Protein AF-A0A1M7TL99-F1 (afdb_monomer)

Foldseek 3Di:
DVVVVVVVVVPCDPVNVVVVVVVVVVVVVVVVLVVQEDECVVDALVRCLVPVQVQASHEDEAPDDPPPGRQAERDAREHEDEEHHNGEYYRHEYEQYEYYCYEDAQYEYAQYHYYNYEAYLYEDHAYEHHHVDADDPYEAYNYAYANYYYANYEADLYAAAHPDPEHEYEYEVYHYALNYAHEHENYEYEYYAEEEEQRQANAHHAAEYHYEYECYEYENANYEPPHYAEEEAACYEEAQYEYEYQEYEHEPYEYQAYEYEQHEYEYYHYAWDADDPRRAYEHDYPDQPGAYEYEYEDDPVRHRDYDYDDHRYDYDYDYDD

pLDDT: mean 75.69, std 13.8, range [36.97, 96.44]

Solvent-accessible surface area (backbone atoms only — not comparable to full-atom values): 15053 Å² total; per-residue (Å²): 109,72,70,59,53,50,57,54,54,74,67,53,45,74,67,53,54,51,50,52,51,52,52,50,51,49,49,51,48,53,51,49,53,54,76,30,41,50,56,66,90,78,57,52,42,68,58,39,40,76,44,58,71,76,43,48,58,21,32,43,47,29,62,81,42,96,85,81,61,50,55,38,70,32,58,64,26,45,45,64,74,43,75,45,38,45,28,31,37,33,36,29,34,34,33,50,20,36,35,35,46,27,32,35,36,48,24,34,34,36,43,24,42,43,39,70,19,39,36,36,45,25,32,37,42,32,31,40,40,26,45,62,57,75,57,37,53,35,51,36,37,66,23,30,55,23,41,30,39,36,39,44,38,30,41,44,56,23,34,38,44,24,58,69,70,28,51,44,40,34,38,26,52,32,42,62,38,66,67,33,43,56,28,37,20,56,28,37,41,36,41,31,46,31,66,33,44,62,60,31,46,55,48,53,31,36,59,52,23,37,41,39,38,32,56,24,37,34,27,48,37,20,41,26,30,57,42,25,46,37,36,38,37,32,53,25,41,37,26,48,24,36,50,27,23,49,29,33,40,40,27,51,23,42,38,38,12,40,35,41,25,48,18,41,34,38,40,34,57,50,42,45,40,89,73,62,101,54,28,29,41,32,45,45,66,81,57,98,84,48,57,27,36,39,37,42,38,41,68,73,91,40,64,76,42,78,49,75,54,90,56,74,54,53,82,46,80,49,76,69,131

Structure (mmCIF, N/CA/C/O backbone):
data_AF-A0A1M7TL99-F1
#
_entry.id   AF-A0A1M7TL99-F1
#
loop_
_atom_site.group_PDB
_atom_site.id
_atom_site.type_symbol
_atom_site.label_atom_id
_atom_site.label_alt_id
_atom_site.label_comp_id
_atom_site.label_asym_id
_atom_site.label_entity_id
_atom_site.label_seq_id
_atom_site.pdbx_PDB_ins_code
_atom_site.Cartn_x
_atom_site.Cartn_y
_atom_si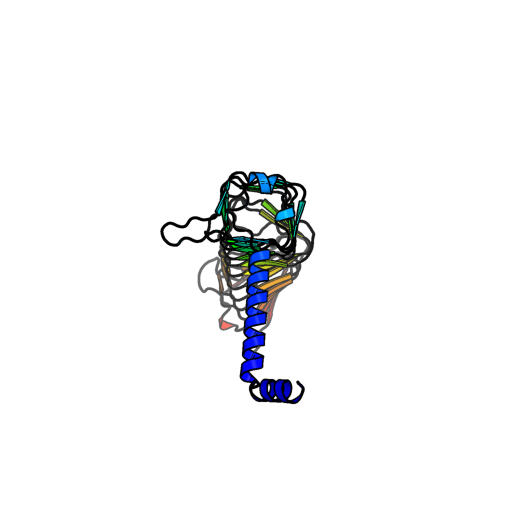te.Cartn_z
_atom_site.occupancy
_atom_site.B_iso_or_equiv
_atom_site.auth_seq_id
_atom_site.auth_comp_id
_atom_site.auth_asym_id
_atom_site.auth_atom_id
_atom_site.pdbx_PDB_model_num
ATOM 1 N N . MET A 1 1 ? -56.403 -30.296 20.484 1.00 55.41 1 MET A N 1
ATOM 2 C CA . MET A 1 1 ? -55.020 -29.760 20.396 1.00 55.41 1 MET A CA 1
ATOM 3 C C . MET A 1 1 ? -54.346 -30.095 19.059 1.00 55.41 1 MET A C 1
ATOM 5 O O . MET A 1 1 ? -53.939 -29.166 18.376 1.00 55.41 1 MET A O 1
ATOM 9 N N . LYS A 1 2 ? -54.303 -31.371 18.625 1.00 65.75 2 LYS A N 1
ATOM 10 C CA . LYS A 1 2 ? -53.768 -31.775 17.301 1.00 65.75 2 LYS A CA 1
ATOM 11 C C . LYS A 1 2 ? -54.458 -31.097 16.102 1.00 65.75 2 LYS A C 1
ATOM 13 O O . LYS A 1 2 ? -53.769 -30.588 15.229 1.00 65.75 2 LYS A O 1
ATOM 18 N N . GLU A 1 3 ? -55.790 -31.004 16.087 1.00 68.25 3 GLU A N 1
ATOM 19 C CA . GLU A 1 3 ? -56.524 -30.298 15.014 1.00 68.25 3 GLU A CA 1
ATOM 20 C C . GLU A 1 3 ? -56.285 -28.781 14.992 1.00 68.25 3 GLU A C 1
ATOM 22 O O . GLU A 1 3 ? -56.293 -28.164 13.928 1.00 68.25 3 GLU A O 1
ATOM 27 N N . LEU A 1 4 ? -56.050 -28.171 16.159 1.00 59.72 4 LEU A N 1
ATOM 28 C CA . LEU A 1 4 ? -55.765 -26.739 16.266 1.00 59.72 4 LEU A CA 1
ATOM 29 C C . LEU A 1 4 ? -54.377 -26.426 15.685 1.00 59.72 4 LEU A C 1
ATOM 31 O O . LEU A 1 4 ? -54.232 -25.495 14.900 1.00 59.72 4 LEU A O 1
ATOM 35 N N . LEU A 1 5 ? -53.382 -27.262 16.006 1.00 58.62 5 LEU A N 1
ATOM 36 C CA . LEU A 1 5 ? -52.032 -27.186 15.443 1.00 58.62 5 LEU A CA 1
ATOM 37 C C . LEU A 1 5 ? -52.029 -27.415 13.926 1.00 58.62 5 LEU A C 1
ATOM 39 O O . LEU A 1 5 ? -51.363 -26.673 13.211 1.00 58.62 5 LEU A O 1
ATOM 43 N N . ALA A 1 6 ? -52.821 -28.369 13.424 1.00 62.62 6 ALA A N 1
ATOM 44 C CA . ALA A 1 6 ? -52.948 -28.632 11.990 1.00 62.62 6 ALA A CA 1
ATOM 45 C C . ALA A 1 6 ? -53.551 -27.441 11.223 1.00 62.62 6 ALA A C 1
ATOM 47 O O . ALA A 1 6 ? -53.028 -27.062 10.178 1.00 62.62 6 ALA A O 1
ATOM 48 N N . LYS A 1 7 ? -54.592 -26.788 11.766 1.00 56.00 7 LYS A N 1
ATOM 49 C CA . LYS A 1 7 ? -55.193 -25.579 11.168 1.00 56.00 7 LYS A CA 1
ATOM 50 C C . LYS A 1 7 ? -54.260 -24.366 11.183 1.00 56.00 7 LYS A C 1
ATOM 52 O O . LYS A 1 7 ? -54.301 -23.561 10.256 1.00 56.00 7 LYS A O 1
ATOM 57 N N . ILE A 1 8 ? -53.424 -24.232 12.215 1.00 57.69 8 ILE A N 1
ATOM 58 C CA . ILE A 1 8 ? -52.398 -23.181 12.284 1.00 57.69 8 ILE A CA 1
ATOM 59 C C . ILE A 1 8 ? -51.313 -23.437 11.227 1.00 57.69 8 ILE A C 1
ATOM 61 O O . ILE A 1 8 ? -50.960 -22.520 10.488 1.00 57.69 8 ILE A O 1
ATOM 65 N N . TYR A 1 9 ? -50.859 -24.687 11.079 1.00 57.47 9 TYR A N 1
ATOM 66 C CA . TYR A 1 9 ? -49.860 -25.078 10.076 1.00 57.47 9 TYR A CA 1
ATOM 67 C C . TYR A 1 9 ? -50.352 -24.887 8.634 1.00 57.47 9 TYR A C 1
ATOM 69 O O . TYR A 1 9 ? -49.601 -24.420 7.786 1.00 57.47 9 TYR A O 1
ATOM 77 N N . GLN A 1 10 ? -51.628 -25.176 8.356 1.00 56.34 10 GLN A N 1
ATOM 78 C CA . GLN A 1 10 ? -52.219 -25.045 7.016 1.00 56.34 10 GLN A CA 1
ATOM 79 C C . GLN A 1 10 ? -52.368 -23.583 6.548 1.00 56.34 10 GLN A C 1
ATOM 81 O O . GLN A 1 10 ? -52.497 -23.328 5.353 1.00 56.34 10 GLN A O 1
ATOM 86 N N . LYS A 1 11 ? -52.351 -22.619 7.482 1.00 57.53 11 LYS A N 1
ATOM 87 C CA . LYS A 1 11 ? -52.423 -21.172 7.206 1.00 57.53 11 LYS A CA 1
ATOM 88 C C . LYS A 1 11 ? -51.055 -20.493 7.101 1.00 57.53 11 LYS A C 1
ATOM 90 O O . LYS A 1 11 ? -50.983 -19.359 6.622 1.00 57.53 11 LYS A O 1
ATOM 95 N N . LEU A 1 12 ? -49.974 -21.146 7.531 1.00 57.00 12 LEU A N 1
ATOM 96 C CA . LEU A 1 12 ? -48.623 -20.680 7.239 1.00 57.00 12 LEU A CA 1
ATOM 97 C C . LEU A 1 12 ? -48.244 -21.137 5.831 1.00 57.00 12 LEU A C 1
ATOM 99 O O . LEU A 1 12 ? -47.781 -22.251 5.612 1.00 57.00 12 LEU A O 1
ATOM 103 N N . THR A 1 13 ? -48.447 -20.254 4.859 1.00 74.81 13 THR A N 1
ATOM 104 C CA . THR A 1 13 ? -47.866 -20.438 3.530 1.00 74.81 13 THR A CA 1
ATOM 105 C C . THR A 1 13 ? -46.339 -20.390 3.634 1.00 74.81 13 THR A C 1
ATOM 107 O O . THR A 1 13 ? -45.788 -19.781 4.555 1.00 74.81 13 THR A O 1
ATOM 110 N N . LEU A 1 14 ? -45.636 -21.000 2.676 1.00 69.62 14 LEU A N 1
ATOM 111 C CA . LEU A 1 14 ? -44.171 -20.940 2.593 1.00 69.62 14 LEU A CA 1
ATOM 112 C C . LEU A 1 14 ? -43.656 -19.488 2.686 1.00 69.62 14 LEU A C 1
ATOM 114 O O . LEU A 1 14 ? -42.659 -19.227 3.353 1.00 69.62 14 LEU A O 1
ATOM 118 N N . ASN A 1 15 ? -44.407 -18.536 2.120 1.00 67.00 15 ASN A N 1
ATOM 119 C CA . ASN A 1 15 ? -44.138 -17.101 2.228 1.00 67.00 15 ASN A CA 1
ATOM 120 C C . ASN A 1 15 ? -44.164 -16.594 3.675 1.00 67.00 15 ASN A C 1
ATOM 122 O O . ASN A 1 15 ? -43.278 -15.838 4.060 1.00 67.00 15 ASN A O 1
ATOM 126 N N . ASN A 1 16 ? -45.128 -17.022 4.493 1.00 76.94 16 ASN A N 1
ATOM 127 C CA . ASN A 1 16 ? -45.203 -16.610 5.896 1.00 76.94 16 ASN A CA 1
ATOM 128 C C . ASN A 1 16 ? -43.990 -17.131 6.680 1.00 76.94 16 ASN A C 1
ATOM 130 O O . ASN A 1 16 ? -43.382 -16.375 7.432 1.00 76.94 16 ASN A O 1
ATOM 134 N N . ILE A 1 17 ? -43.590 -18.387 6.457 1.00 78.12 17 ILE A N 1
ATOM 135 C CA . ILE A 1 17 ? -42.395 -18.977 7.087 1.00 78.12 17 ILE A CA 1
ATOM 136 C C . ILE A 1 17 ? -41.131 -18.214 6.666 1.00 78.12 17 ILE A C 1
ATOM 138 O O . ILE A 1 17 ? -40.304 -17.873 7.510 1.00 78.12 17 ILE A O 1
ATOM 142 N N . MET A 1 18 ? -41.003 -17.895 5.377 1.00 70.88 18 MET A N 1
ATOM 143 C CA . MET A 1 18 ? -39.846 -17.176 4.846 1.00 70.88 18 MET A CA 1
ATOM 144 C C . MET A 1 18 ? -39.760 -15.737 5.383 1.00 70.88 18 MET A C 1
ATOM 146 O O . MET A 1 18 ? -38.673 -15.272 5.720 1.00 70.88 18 MET A O 1
ATOM 150 N N . ILE A 1 19 ? -40.900 -15.053 5.538 1.00 77.56 19 ILE A N 1
ATOM 151 C CA . ILE A 1 19 ? -40.976 -13.720 6.153 1.00 77.56 19 ILE A CA 1
ATOM 152 C C . ILE A 1 19 ? -40.547 -13.777 7.624 1.00 77.56 19 ILE A C 1
ATOM 154 O O . ILE A 1 19 ? -39.729 -12.962 8.042 1.00 77.56 19 ILE A O 1
ATOM 158 N N . PHE A 1 20 ? -41.030 -14.752 8.404 1.00 79.31 20 PHE A N 1
ATOM 159 C CA . PHE A 1 20 ? -40.589 -14.922 9.794 1.00 79.31 20 PHE A CA 1
ATOM 160 C C . PHE A 1 20 ? -39.086 -15.202 9.891 1.00 79.31 20 PHE A C 1
ATOM 162 O O . PHE A 1 20 ? -38.416 -14.624 10.746 1.00 79.31 20 PHE A O 1
ATOM 169 N N . PHE A 1 21 ? -38.540 -16.027 8.992 1.00 81.44 21 PHE A N 1
ATOM 170 C CA . PHE A 1 21 ? -37.106 -16.304 8.952 1.00 81.44 21 PHE A CA 1
ATOM 171 C C . PHE A 1 21 ? -36.295 -15.035 8.653 1.00 81.44 21 PHE A C 1
ATOM 173 O O . PHE A 1 21 ? -35.353 -14.735 9.384 1.00 81.44 21 PHE A O 1
ATOM 180 N N . LEU A 1 22 ? -36.706 -14.237 7.660 1.00 77.38 22 LEU A N 1
ATOM 181 C CA . LEU A 1 22 ? -36.058 -12.966 7.314 1.00 77.38 22 LEU A CA 1
ATOM 182 C C . LEU A 1 22 ? -36.141 -11.934 8.443 1.00 77.38 22 LEU A C 1
ATOM 184 O O . LEU A 1 22 ? -35.142 -11.283 8.732 1.00 77.38 22 LEU A O 1
ATOM 188 N N . ILE A 1 23 ? -37.290 -11.809 9.117 1.00 79.25 23 ILE A N 1
ATOM 189 C CA . ILE A 1 23 ? -37.440 -10.920 10.281 1.00 79.25 23 ILE A CA 1
ATOM 190 C C . ILE A 1 23 ? -36.543 -11.386 11.429 1.00 79.25 23 ILE A C 1
ATOM 192 O O . ILE A 1 23 ? -35.901 -10.555 12.066 1.00 79.25 23 ILE A O 1
ATOM 196 N N . SER A 1 24 ? -36.454 -12.695 11.685 1.00 74.38 24 SER A N 1
ATOM 197 C CA . SER A 1 24 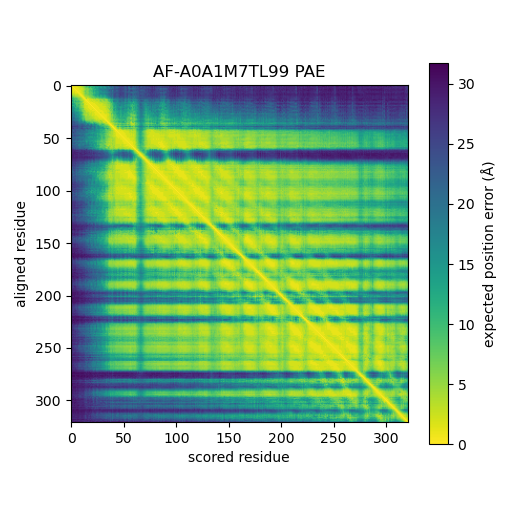? -35.575 -13.223 12.734 1.00 74.38 24 SER A CA 1
ATOM 198 C C . SER A 1 24 ? -34.100 -12.986 12.407 1.00 74.38 24 SER A C 1
ATOM 200 O O . SER A 1 24 ? -33.349 -12.541 13.269 1.00 74.38 24 SER A O 1
ATOM 202 N N . LEU A 1 25 ? -33.702 -13.185 11.145 1.00 78.12 25 LEU A N 1
ATOM 203 C CA . LEU A 1 25 ? -32.342 -12.948 10.675 1.00 78.12 25 LEU A CA 1
ATOM 204 C C . LEU A 1 25 ? -31.997 -11.459 10.760 1.00 78.12 25 LEU A C 1
ATOM 206 O O . LEU A 1 25 ? -30.919 -11.105 11.228 1.00 78.12 25 LEU A O 1
ATOM 210 N N . PHE A 1 26 ? -32.934 -10.588 10.378 1.00 76.88 26 PHE A N 1
ATOM 211 C CA . PHE A 1 26 ? -32.786 -9.143 10.511 1.00 76.88 26 PHE A CA 1
ATOM 212 C C . PHE A 1 26 ? -32.706 -8.716 11.982 1.00 76.88 26 PHE A C 1
ATOM 214 O O . PHE A 1 26 ? -31.859 -7.907 12.333 1.00 76.88 26 PHE A O 1
ATOM 221 N N . GLY A 1 27 ? -33.526 -9.290 12.866 1.00 69.19 27 GLY A N 1
ATOM 222 C CA . GLY A 1 27 ? -33.465 -9.032 14.305 1.00 69.19 27 GLY A CA 1
ATOM 223 C C . GLY A 1 27 ? -32.127 -9.454 14.916 1.00 69.19 27 GLY A C 1
ATOM 224 O O . GLY A 1 27 ? -31.505 -8.668 15.625 1.00 69.19 27 GLY A O 1
ATOM 225 N N . VAL A 1 28 ? -31.639 -10.653 14.583 1.00 74.25 28 VAL A N 1
ATOM 226 C CA . VAL A 1 28 ? -30.308 -11.134 14.992 1.00 74.25 28 VAL A CA 1
ATOM 227 C C . VAL A 1 28 ? -29.210 -10.225 14.443 1.00 74.25 28 VAL A C 1
ATOM 229 O O . VAL A 1 28 ? -28.300 -9.864 15.183 1.00 74.25 28 VAL A O 1
ATOM 232 N N . TYR A 1 29 ? -29.317 -9.791 13.187 1.00 74.25 29 TYR A N 1
ATOM 233 C CA . TYR A 1 29 ? -28.388 -8.841 12.577 1.00 74.25 29 TYR A CA 1
ATOM 234 C C . TYR A 1 29 ? -28.391 -7.481 13.294 1.00 74.25 29 TYR A C 1
ATOM 236 O O . TYR A 1 29 ? -27.329 -6.928 13.577 1.00 74.25 29 TYR A O 1
ATOM 244 N N . MET A 1 30 ? -29.562 -6.955 13.658 1.00 72.75 30 MET A N 1
ATOM 245 C CA . MET A 1 30 ? -29.687 -5.695 14.400 1.00 72.75 30 MET A CA 1
ATOM 246 C C . MET A 1 30 ? -29.120 -5.804 15.824 1.00 72.75 30 MET A C 1
ATOM 248 O O . MET A 1 30 ? -28.452 -4.887 16.292 1.00 72.75 30 MET A O 1
ATOM 252 N N . ILE A 1 31 ? -29.324 -6.935 16.505 1.00 69.25 31 ILE A N 1
ATOM 253 C CA . ILE A 1 31 ? -28.740 -7.190 17.832 1.00 69.25 31 ILE A CA 1
ATOM 254 C C . ILE A 1 31 ? -27.219 -7.325 17.732 1.00 69.25 31 ILE A C 1
ATOM 256 O O . ILE A 1 31 ? -26.496 -6.725 18.525 1.00 69.25 31 ILE A O 1
ATOM 260 N N . TYR A 1 32 ? -26.733 -8.080 16.745 1.00 68.88 32 TYR A N 1
ATOM 261 C CA . TYR A 1 32 ? -25.307 -8.261 16.496 1.00 68.88 32 TYR A CA 1
ATOM 262 C C . TYR A 1 32 ? -24.624 -6.918 16.228 1.00 68.88 32 TYR A C 1
ATOM 264 O O . TYR A 1 32 ? -23.681 -6.565 16.928 1.00 68.88 32 TYR A O 1
ATOM 272 N N . THR A 1 33 ? -25.156 -6.129 15.290 1.00 64.19 33 THR A N 1
ATOM 273 C CA . THR A 1 33 ? -24.606 -4.807 14.951 1.00 64.19 33 THR A CA 1
ATOM 274 C C . THR A 1 33 ? -24.608 -3.853 16.142 1.00 64.19 33 THR A C 1
ATOM 276 O O . THR A 1 33 ? -23.635 -3.125 16.331 1.00 64.19 33 THR A O 1
ATOM 279 N N . HIS A 1 34 ? -25.644 -3.874 16.984 1.00 65.00 34 HIS A N 1
ATOM 280 C CA . HIS A 1 34 ? -25.673 -3.067 18.203 1.00 65.00 34 HIS A CA 1
ATOM 281 C C . HIS A 1 34 ? -24.633 -3.529 19.237 1.00 65.00 34 HIS A C 1
ATOM 283 O O . HIS A 1 34 ? -23.938 -2.703 19.815 1.00 65.00 34 HIS A O 1
ATOM 289 N N . ALA A 1 35 ? -24.459 -4.840 19.429 1.00 63.94 35 ALA A N 1
ATOM 290 C CA . ALA A 1 35 ? -23.486 -5.390 20.375 1.00 63.94 35 ALA A CA 1
ATOM 291 C C . ALA A 1 35 ? -22.022 -5.183 19.938 1.00 63.94 35 ALA A C 1
ATOM 293 O O . ALA A 1 35 ? -21.117 -5.137 20.780 1.00 63.94 35 ALA A O 1
ATOM 294 N N . THR A 1 36 ? -21.767 -5.079 18.632 1.00 69.62 36 THR A N 1
ATOM 295 C CA . THR A 1 36 ? -20.425 -4.863 18.072 1.00 69.62 36 THR A CA 1
ATOM 296 C C . THR A 1 36 ? -20.100 -3.395 17.823 1.00 69.62 36 THR A C 1
ATOM 298 O O . THR A 1 36 ? -18.939 -3.080 17.586 1.00 69.62 36 THR A O 1
ATOM 301 N N . THR A 1 37 ? -21.074 -2.485 17.890 1.00 70.94 37 THR A N 1
ATOM 302 C CA . THR A 1 37 ? -20.840 -1.048 17.692 1.00 70.94 37 THR A CA 1
ATOM 303 C C . THR A 1 37 ? -20.759 -0.346 19.036 1.00 70.94 37 THR A C 1
ATOM 305 O O . THR A 1 37 ? -21.733 -0.312 19.781 1.00 70.94 37 THR A O 1
ATOM 308 N N . ILE A 1 38 ? -19.614 0.262 19.335 1.00 65.44 38 ILE A N 1
ATOM 309 C CA . ILE A 1 38 ? -19.499 1.178 20.466 1.00 65.44 38 ILE A CA 1
ATOM 310 C C . ILE A 1 38 ? -19.867 2.569 19.954 1.00 65.44 38 ILE A C 1
ATOM 312 O O . ILE A 1 38 ? -19.169 3.140 19.111 1.00 65.44 38 ILE A O 1
ATOM 316 N N . SER A 1 39 ? -20.981 3.113 20.452 1.00 64.06 39 SER A N 1
ATOM 317 C CA . SER A 1 39 ? -21.276 4.530 20.269 1.00 64.06 39 SER A CA 1
ATOM 318 C C . SER A 1 39 ? -20.443 5.334 21.253 1.00 64.06 39 SER A C 1
ATOM 320 O O . SER A 1 39 ? -20.407 5.061 22.448 1.00 64.06 39 SER A O 1
ATOM 322 N N . LEU A 1 40 ? -19.790 6.373 20.754 1.00 56.94 40 LEU A N 1
ATOM 323 C CA . LEU A 1 40 ? -18.856 7.173 21.543 1.00 56.94 40 LEU A CA 1
ATOM 324 C C . LEU A 1 40 ? -19.534 8.160 22.498 1.00 56.94 40 LEU A C 1
ATOM 326 O O . LEU A 1 40 ? -18.869 8.947 23.160 1.00 56.94 40 LEU A O 1
ATOM 330 N N . LYS A 1 41 ? -20.863 8.082 22.619 1.00 59.03 41 LYS A N 1
ATOM 331 C CA . LYS A 1 41 ? -21.581 8.679 23.748 1.00 59.03 41 LYS A CA 1
ATOM 332 C C . LYS A 1 41 ? -21.286 7.958 25.066 1.00 59.03 41 LYS A C 1
ATOM 334 O O . LYS A 1 41 ? -21.453 8.568 26.116 1.00 59.03 41 LYS A O 1
ATOM 339 N N . ASP A 1 42 ? -20.837 6.705 24.998 1.00 65.31 42 ASP A N 1
ATOM 340 C CA . ASP A 1 42 ? -20.797 5.808 26.152 1.00 65.31 42 ASP A CA 1
ATOM 341 C C . ASP A 1 42 ? -19.373 5.534 26.673 1.00 65.31 42 ASP A C 1
ATOM 343 O O . ASP A 1 42 ? -19.226 4.886 27.709 1.00 65.31 42 ASP A O 1
ATOM 347 N N . ILE A 1 43 ? -18.321 6.011 25.987 1.00 73.75 43 ILE A N 1
ATOM 348 C CA . ILE A 1 43 ? -16.928 5.807 26.412 1.00 73.75 43 ILE A CA 1
ATOM 349 C C . ILE A 1 43 ? -16.015 6.985 26.038 1.00 73.75 43 ILE A C 1
ATOM 351 O O . ILE A 1 43 ? -16.052 7.472 24.907 1.00 73.75 43 ILE A O 1
ATOM 355 N N . THR A 1 44 ? -15.190 7.445 26.982 1.00 81.44 44 THR A N 1
ATOM 356 C CA . THR A 1 44 ? -14.245 8.558 26.777 1.00 81.44 44 THR A CA 1
ATOM 357 C C . THR A 1 44 ? -12.869 8.075 26.282 1.00 81.44 44 THR A C 1
ATOM 359 O O . THR A 1 44 ? -12.523 6.902 26.479 1.00 81.44 44 THR A O 1
ATOM 362 N N . PRO A 1 45 ? -12.041 8.947 25.667 1.00 83.00 45 PRO A N 1
ATOM 363 C CA . PRO A 1 45 ? -10.661 8.610 25.305 1.00 83.00 45 PRO A CA 1
ATOM 364 C C . PRO A 1 45 ? -9.827 8.125 26.498 1.00 83.00 45 PRO A C 1
ATOM 366 O O . PRO A 1 45 ? -9.023 7.209 26.347 1.00 83.00 45 PRO A O 1
ATOM 369 N N . GLU A 1 46 ? -10.041 8.674 27.696 1.00 85.38 46 GLU A N 1
ATOM 370 C CA . GLU A 1 46 ? -9.343 8.264 28.920 1.00 85.38 46 GLU A CA 1
ATOM 371 C C . GLU A 1 46 ? -9.738 6.845 29.335 1.00 85.38 46 GLU A C 1
ATOM 373 O O . GLU A 1 46 ? -8.880 6.040 29.694 1.00 85.38 46 GLU A O 1
ATOM 378 N N . GLN A 1 47 ? -11.029 6.509 29.243 1.00 85.69 47 GLN A N 1
ATOM 379 C CA . GLN A 1 47 ? -11.518 5.161 29.539 1.00 85.69 47 GLN A CA 1
ATOM 380 C C . GLN A 1 47 ? -10.964 4.127 28.553 1.00 85.69 47 GLN A C 1
ATOM 382 O O . GLN A 1 47 ? -10.586 3.030 28.970 1.00 85.69 47 GLN A O 1
ATOM 387 N N . LEU A 1 48 ? -10.871 4.483 27.268 1.00 87.06 48 LEU A N 1
ATOM 388 C CA . LEU A 1 48 ? -10.242 3.640 26.248 1.00 87.06 48 LEU A CA 1
ATOM 389 C C . LEU A 1 48 ? -8.731 3.527 26.426 1.00 87.06 48 LEU A C 1
ATOM 391 O O . LEU A 1 48 ? -8.188 2.445 26.242 1.00 87.06 48 LEU A O 1
ATOM 395 N N . SER A 1 49 ? -8.057 4.608 26.815 1.00 89.38 49 SER A N 1
ATOM 396 C CA . SER A 1 49 ? -6.619 4.586 27.106 1.00 89.38 49 SER A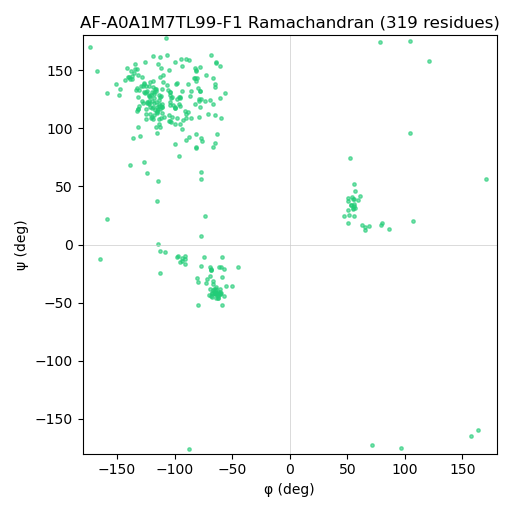 CA 1
ATOM 397 C C . SER A 1 49 ? -6.315 3.687 28.308 1.00 89.38 49 SER A C 1
ATOM 399 O O . SER A 1 49 ? -5.312 2.979 28.319 1.00 89.38 49 SER A O 1
ATOM 401 N N . ALA A 1 50 ? -7.206 3.675 29.306 1.00 90.56 50 ALA A N 1
ATOM 402 C CA . ALA A 1 50 ? -7.089 2.812 30.477 1.00 90.56 50 ALA A CA 1
ATOM 403 C C . ALA A 1 50 ? -7.382 1.333 30.170 1.00 90.56 50 ALA A C 1
ATOM 405 O O . ALA A 1 50 ? -6.783 0.465 30.796 1.00 90.56 50 ALA A O 1
ATOM 406 N N . ASN A 1 51 ? -8.291 1.040 29.229 1.00 90.69 51 ASN A N 1
ATOM 407 C CA . ASN A 1 51 ? -8.702 -0.327 28.881 1.00 90.69 51 ASN A CA 1
ATOM 408 C C . ASN A 1 51 ? -8.849 -0.515 27.353 1.00 90.69 51 ASN A C 1
ATOM 410 O O . ASN A 1 51 ? -9.963 -0.699 26.848 1.00 90.69 51 ASN A O 1
ATOM 414 N N . PRO A 1 52 ? -7.746 -0.484 26.583 1.00 89.81 52 PRO A N 1
ATOM 415 C CA . PRO A 1 52 ? -7.805 -0.486 25.118 1.00 89.81 52 PRO A CA 1
ATOM 416 C C . PRO A 1 52 ? -8.318 -1.804 24.519 1.00 89.81 52 PRO A C 1
ATOM 418 O O . PRO A 1 52 ? -8.840 -1.821 23.407 1.00 89.81 52 PRO A O 1
ATOM 421 N N . GLU A 1 53 ? -8.250 -2.911 25.258 1.00 90.88 53 GLU A N 1
ATOM 422 C CA . GLU A 1 53 ? -8.826 -4.206 24.863 1.00 90.88 53 GLU A CA 1
ATOM 423 C C . GLU A 1 53 ? -10.346 -4.199 24.672 1.00 90.88 53 GLU A C 1
ATOM 425 O O . GLU A 1 53 ? -10.869 -5.059 23.960 1.00 90.88 53 GLU A O 1
ATOM 430 N N . LEU A 1 54 ? -11.053 -3.209 25.232 1.00 87.19 54 LEU A N 1
ATOM 431 C CA . LEU A 1 54 ? -12.487 -3.013 24.999 1.00 87.19 54 LEU A CA 1
ATOM 432 C C . LEU A 1 54 ? -12.815 -2.778 23.519 1.00 87.19 54 LEU A C 1
ATOM 434 O O . LEU A 1 54 ? -13.959 -2.964 23.110 1.00 87.19 54 LEU A O 1
ATOM 438 N N . LEU A 1 55 ? -11.819 -2.394 22.716 1.00 87.81 55 LEU A N 1
ATOM 439 C CA . LEU A 1 55 ? -11.961 -2.175 21.282 1.00 87.81 55 LEU A CA 1
ATOM 440 C C . LEU A 1 55 ? -12.011 -3.471 20.467 1.00 87.81 55 LEU A C 1
ATOM 442 O O . LEU A 1 55 ? -12.460 -3.438 19.325 1.00 87.81 55 LEU A O 1
ATOM 446 N N . ASN A 1 56 ? -11.562 -4.604 21.014 1.00 91.00 56 ASN A N 1
ATOM 447 C CA . ASN A 1 56 ? -11.431 -5.847 20.252 1.00 91.00 56 ASN A CA 1
ATOM 448 C C . ASN A 1 56 ? -12.773 -6.324 19.678 1.00 91.00 56 ASN A C 1
ATOM 450 O O . ASN A 1 56 ? -13.757 -6.493 20.402 1.00 91.00 56 ASN A O 1
ATOM 454 N N . GLY A 1 57 ? -12.800 -6.554 18.362 1.00 88.31 57 GLY A N 1
ATOM 455 C CA . GLY A 1 57 ? -14.001 -6.934 17.616 1.00 88.31 57 GLY A CA 1
ATOM 456 C C . GLY A 1 57 ? -15.083 -5.851 17.579 1.00 88.31 57 GLY A C 1
ATOM 457 O O . GLY A 1 57 ? -16.246 -6.156 17.297 1.00 88.31 57 GLY A O 1
ATOM 458 N N . LYS A 1 58 ? -14.745 -4.601 17.922 1.00 88.50 58 LYS A N 1
ATOM 459 C CA . LYS A 1 58 ? -15.694 -3.488 17.962 1.00 88.50 58 LYS A CA 1
ATOM 460 C C . LYS A 1 58 ? -15.528 -2.552 16.782 1.00 88.50 58 LYS A C 1
ATOM 462 O O . LYS A 1 58 ? -14.440 -2.331 16.256 1.00 88.50 58 LYS A O 1
ATOM 467 N N . THR A 1 59 ? -16.651 -1.955 16.408 1.00 86.56 59 THR A N 1
ATOM 468 C CA . THR A 1 59 ? -16.711 -0.814 15.504 1.00 86.56 59 THR A CA 1
ATOM 469 C C . THR A 1 59 ? -16.872 0.457 16.323 1.00 86.56 59 THR A C 1
ATOM 471 O O . THR A 1 59 ? -17.869 0.631 17.025 1.00 86.56 59 THR A O 1
ATOM 474 N N . LEU A 1 60 ? -15.888 1.341 16.220 1.00 81.50 60 LEU A N 1
ATOM 475 C CA . LEU A 1 60 ? -15.957 2.720 16.666 1.00 81.50 60 LEU A CA 1
ATOM 476 C C . LEU A 1 60 ? -16.473 3.548 15.506 1.00 81.50 60 LEU A C 1
ATOM 478 O O . LEU A 1 60 ? -15.764 3.744 14.520 1.00 81.50 60 LEU A O 1
ATOM 482 N N . LYS A 1 61 ? -17.713 4.014 15.623 1.00 77.19 61 LYS A N 1
ATOM 483 C CA . LYS A 1 61 ? -18.361 4.781 14.565 1.00 77.19 61 LYS A CA 1
ATOM 484 C C . LYS A 1 61 ? -18.559 6.229 14.990 1.00 77.19 61 LYS A C 1
ATOM 486 O O . LYS A 1 61 ? -19.174 6.500 16.025 1.00 77.19 61 LYS A O 1
ATOM 491 N N . GLY A 1 62 ? -18.095 7.153 14.154 1.00 64.75 62 GLY A N 1
ATOM 492 C CA . GLY A 1 62 ? -18.442 8.563 14.223 1.00 64.75 62 GLY A CA 1
ATOM 493 C C . GLY A 1 62 ? -19.958 8.773 14.159 1.00 64.75 62 GLY A C 1
ATOM 494 O O . GLY A 1 62 ? -20.632 8.234 13.280 1.00 64.75 62 GLY A O 1
ATOM 495 N N . SER A 1 63 ? -20.540 9.555 15.073 1.00 51.62 63 SER A N 1
ATOM 496 C CA . SER A 1 63 ? -21.965 9.896 14.998 1.00 51.62 63 SER A CA 1
ATOM 497 C C . SER A 1 63 ? -22.197 10.959 13.925 1.00 51.62 63 SER A C 1
ATOM 499 O O . SER A 1 63 ? -22.193 12.156 14.205 1.00 51.62 63 SER A O 1
ATOM 501 N N . VAL A 1 64 ? -22.428 10.524 12.690 1.00 44.72 64 VAL A N 1
ATOM 502 C CA . VAL A 1 64 ? -22.738 11.406 11.562 1.00 44.72 64 VAL A CA 1
ATOM 503 C C . VAL A 1 64 ? -24.015 12.212 11.852 1.00 44.72 64 VAL A C 1
ATOM 505 O O . VAL A 1 64 ? -25.123 11.683 11.816 1.00 44.72 64 VAL A O 1
ATOM 508 N N . SER A 1 65 ? -23.883 13.518 12.098 1.00 42.69 65 SER A N 1
ATOM 509 C CA . SER A 1 65 ? -24.988 14.471 11.927 1.00 42.69 65 SER A CA 1
ATOM 510 C C . SER A 1 65 ? -24.678 15.409 10.766 1.00 42.69 65 SER A C 1
ATOM 512 O O . SER A 1 65 ? -23.911 16.370 10.882 1.00 42.69 65 SER A O 1
ATOM 514 N N . TYR A 1 66 ? -25.296 15.110 9.621 1.00 39.59 66 TYR A N 1
ATOM 515 C CA . TYR A 1 66 ? -25.330 15.976 8.446 1.00 39.59 66 TYR A CA 1
ATOM 516 C C . TYR A 1 66 ? -26.106 17.257 8.768 1.00 39.59 66 TYR A C 1
ATOM 518 O O . TYR A 1 66 ? -27.314 17.351 8.569 1.00 39.59 66 TYR A O 1
ATOM 526 N N . ARG A 1 67 ? -25.379 18.245 9.291 1.00 36.97 67 ARG A N 1
ATOM 527 C CA . ARG A 1 67 ? -25.586 19.683 9.046 1.00 36.97 67 ARG A CA 1
ATOM 528 C C . ARG A 1 67 ? -24.401 20.543 9.483 1.00 36.97 67 ARG A C 1
ATOM 530 O O . ARG A 1 67 ? -24.368 21.684 9.062 1.00 36.97 67 ARG A O 1
ATOM 537 N N . ASN A 1 68 ? -23.453 19.989 10.251 1.00 44.91 68 ASN A N 1
ATOM 538 C CA . ASN A 1 68 ? -22.124 20.556 10.551 1.00 44.91 68 ASN A CA 1
ATOM 539 C C . ASN A 1 68 ? -21.103 19.477 11.011 1.00 44.91 68 ASN A C 1
ATOM 541 O O . ASN A 1 68 ? -20.130 19.801 11.676 1.00 44.91 68 ASN A O 1
ATOM 545 N N . GLY A 1 69 ? -21.336 18.197 10.673 1.00 45.81 69 GLY A N 1
ATOM 546 C CA . GLY A 1 69 ? -20.361 17.097 10.747 1.00 45.81 69 GLY A CA 1
ATOM 547 C C . GLY A 1 69 ? -19.654 16.905 12.092 1.00 45.81 69 GLY A C 1
ATOM 548 O O . GLY A 1 69 ? -18.469 17.195 12.197 1.00 45.81 69 GLY A O 1
ATOM 549 N N . VAL A 1 70 ? -20.338 16.365 13.105 1.00 49.72 70 VAL A N 1
ATOM 550 C CA . VAL A 1 70 ? -19.649 15.902 14.324 1.00 49.72 70 VAL A CA 1
ATOM 551 C C . VAL A 1 70 ? -18.975 14.562 14.020 1.00 49.72 70 VAL A C 1
ATOM 553 O O . VAL A 1 70 ? -19.591 13.504 14.113 1.00 49.72 70 VAL A O 1
ATOM 556 N N . LEU A 1 71 ? -17.716 14.617 13.600 1.00 54.88 71 LEU A N 1
ATOM 557 C CA . LEU A 1 71 ? -16.814 13.468 13.621 1.00 54.88 71 LEU A CA 1
ATOM 558 C C . LEU A 1 71 ? -16.537 13.107 15.086 1.00 54.88 71 LEU A C 1
ATOM 560 O O . LEU A 1 71 ? -16.447 14.005 15.928 1.00 54.88 71 LEU A O 1
ATOM 564 N N . VAL A 1 72 ? -16.420 11.817 15.419 1.00 61.84 72 VAL A N 1
ATOM 565 C CA . VAL A 1 72 ? -15.989 11.488 16.782 1.00 61.84 72 VAL A CA 1
ATOM 566 C C . VAL A 1 72 ? -14.511 11.794 16.909 1.00 61.84 72 VAL A C 1
ATOM 568 O O . VAL A 1 72 ? -13.697 11.288 16.144 1.00 61.84 72 VAL A O 1
ATOM 571 N N . TYR A 1 73 ? -14.212 12.645 17.881 1.00 71.19 73 TYR A N 1
ATOM 572 C CA . TYR A 1 73 ? -12.911 13.226 18.119 1.00 71.19 73 TYR A CA 1
ATOM 573 C C . TYR A 1 73 ? -12.240 12.521 19.295 1.00 71.19 73 TYR A C 1
ATOM 575 O O . TYR A 1 73 ? -12.612 12.731 20.450 1.00 71.19 73 TYR A O 1
ATOM 583 N N . PHE A 1 74 ? -11.253 11.680 19.010 1.00 74.06 74 PHE A N 1
ATOM 584 C CA . PHE A 1 74 ? -10.317 11.213 20.022 1.00 74.06 74 PHE A CA 1
ATOM 585 C C . PHE A 1 74 ? -9.183 12.208 20.112 1.00 74.06 74 PHE A C 1
ATOM 587 O O . PHE A 1 74 ? -8.200 12.106 19.376 1.00 74.06 74 PHE A O 1
ATOM 594 N N . LYS A 1 75 ? -9.343 13.164 21.020 1.00 79.69 75 LYS A N 1
ATOM 595 C CA . LYS A 1 75 ? -8.224 13.981 21.449 1.00 79.69 75 LYS A CA 1
ATOM 596 C C . LYS A 1 75 ? -7.399 13.202 22.464 1.00 79.69 75 LYS A C 1
ATOM 598 O O . LYS A 1 75 ? -7.988 12.606 23.364 1.00 79.69 75 LYS A O 1
ATOM 603 N N . ASP A 1 76 ? -6.079 13.219 22.318 1.00 84.00 76 ASP A N 1
ATOM 604 C CA . ASP A 1 76 ? -5.137 12.710 23.324 1.00 84.00 76 ASP A CA 1
ATOM 605 C C . ASP A 1 76 ? -5.377 11.225 23.699 1.00 84.00 76 ASP A C 1
ATOM 607 O O . ASP A 1 76 ? -5.153 10.794 24.829 1.00 84.00 76 ASP A O 1
ATOM 611 N N . LEU A 1 77 ? -5.861 10.405 22.753 1.00 88.50 77 LEU A N 1
ATOM 612 C CA . LEU A 1 77 ? -6.004 8.959 22.964 1.00 88.50 77 LEU A CA 1
ATOM 613 C C . LEU A 1 77 ? -4.618 8.310 23.041 1.00 88.50 77 LEU A C 1
ATOM 615 O O . LEU A 1 77 ? -3.832 8.411 22.098 1.00 88.50 77 LEU A O 1
ATOM 619 N N . HIS A 1 78 ? -4.344 7.588 24.124 1.00 92.94 78 HIS A N 1
ATOM 620 C CA . HIS A 1 78 ? -3.060 6.936 24.356 1.00 92.94 78 HIS A CA 1
ATOM 621 C C . HIS A 1 78 ? -3.236 5.421 24.449 1.00 92.94 78 HIS A C 1
ATOM 623 O O . HIS A 1 78 ? -3.805 4.906 25.407 1.00 92.94 78 HIS A O 1
ATOM 629 N N . ILE A 1 79 ? -2.729 4.693 23.453 1.00 93.12 79 ILE A N 1
ATOM 630 C CA . ILE A 1 79 ? -2.756 3.228 23.432 1.00 93.12 79 ILE A CA 1
ATOM 631 C C . ILE A 1 79 ? -1.331 2.705 23.307 1.00 93.12 79 ILE A C 1
ATOM 633 O O . ILE A 1 79 ? -0.625 3.005 22.342 1.00 93.12 79 ILE A O 1
ATOM 637 N N . GLU A 1 80 ? -0.917 1.874 24.263 1.00 95.69 80 GLU A N 1
ATOM 638 C CA . GLU A 1 80 ? 0.436 1.329 24.289 1.00 95.69 80 GLU A CA 1
ATOM 639 C C . GLU A 1 80 ? 0.476 -0.172 24.603 1.00 95.69 80 GLU A C 1
ATOM 641 O O . GLU A 1 80 ? -0.328 -0.677 25.382 1.00 95.69 80 GLU A O 1
ATOM 646 N N . ASN A 1 81 ? 1.461 -0.877 24.034 1.00 95.69 81 ASN A N 1
ATOM 647 C CA . ASN A 1 81 ? 1.837 -2.256 24.387 1.00 95.69 81 ASN A CA 1
ATOM 648 C C . ASN A 1 81 ? 0.701 -3.296 24.311 1.00 95.69 81 ASN A C 1
ATOM 650 O O . ASN A 1 81 ? 0.624 -4.198 25.146 1.00 95.69 81 ASN A O 1
ATOM 654 N N . ILE A 1 82 ? -0.164 -3.202 23.300 1.00 95.88 82 ILE A N 1
ATOM 655 C CA . ILE A 1 82 ? -1.326 -4.086 23.145 1.00 95.88 82 ILE A CA 1
ATOM 656 C C . ILE A 1 82 ? -1.475 -4.601 21.710 1.00 95.88 82 ILE A C 1
ATOM 658 O O . ILE A 1 82 ? -1.027 -3.977 20.751 1.00 95.88 82 ILE A O 1
ATOM 662 N N . THR A 1 83 ? -2.136 -5.751 21.562 1.00 95.88 83 THR A N 1
ATOM 663 C CA . THR A 1 83 ? -2.694 -6.204 20.282 1.00 95.88 83 THR A CA 1
ATOM 664 C C . THR A 1 83 ? -4.189 -5.913 20.234 1.00 95.88 83 THR A C 1
ATOM 666 O O . THR A 1 83 ? -4.951 -6.463 21.028 1.00 95.88 83 THR A O 1
ATOM 669 N N . LEU A 1 84 ? -4.591 -5.075 19.285 1.00 95.00 84 LEU A N 1
ATOM 670 C CA . LEU A 1 84 ? -5.977 -4.798 18.944 1.00 95.00 84 LEU A CA 1
ATOM 671 C C . LEU A 1 84 ? -6.384 -5.666 17.755 1.00 95.00 84 LEU A C 1
ATOM 673 O O . LEU A 1 84 ? -5.701 -5.658 16.734 1.00 95.00 84 LEU A O 1
ATOM 677 N N . LYS A 1 85 ? -7.478 -6.414 17.898 1.00 96.06 85 LYS A N 1
ATOM 678 C CA . LYS A 1 85 ? -7.956 -7.389 16.912 1.00 96.06 85 LYS A CA 1
ATOM 679 C C . LYS A 1 85 ? -9.309 -6.994 16.356 1.00 96.06 85 LYS A C 1
ATOM 681 O O . LYS A 1 85 ? -10.213 -6.671 17.129 1.00 96.06 85 LYS A O 1
ATOM 686 N N . ASP A 1 86 ? -9.444 -7.065 15.037 1.00 93.44 86 ASP A N 1
ATOM 687 C CA . ASP A 1 86 ? -10.713 -6.903 14.321 1.00 93.44 86 ASP A CA 1
ATOM 688 C C . ASP A 1 86 ? -11.449 -5.595 14.685 1.00 93.44 86 ASP A C 1
ATOM 690 O O . ASP A 1 86 ? -12.678 -5.539 14.766 1.00 93.44 86 ASP A O 1
ATOM 694 N N . VAL A 1 87 ? -10.687 -4.528 14.951 1.00 92.00 87 VAL A N 1
ATOM 695 C CA . VAL A 1 87 ? -11.232 -3.214 15.316 1.00 92.00 87 VAL A CA 1
ATOM 696 C C . VAL A 1 87 ? -11.544 -2.425 14.054 1.00 92.00 87 VAL A C 1
ATOM 698 O O . VAL A 1 87 ? -10.700 -2.313 13.165 1.00 92.00 87 VAL A O 1
ATOM 701 N N . THR A 1 88 ? -12.732 -1.832 13.979 1.00 90.88 88 THR A N 1
ATOM 702 C CA . THR A 1 88 ? -13.103 -0.931 12.881 1.00 90.88 88 THR A CA 1
ATOM 703 C C . THR A 1 88 ? -13.238 0.499 13.385 1.00 90.88 88 THR A C 1
ATOM 705 O O . THR A 1 88 ? -14.085 0.778 14.222 1.00 90.88 88 THR A O 1
ATOM 708 N N . PHE A 1 89 ? -12.435 1.413 12.853 1.00 87.19 89 PHE A N 1
ATOM 709 C CA . PHE A 1 89 ? -12.571 2.855 13.032 1.00 87.19 89 PHE A CA 1
ATOM 710 C C . PHE A 1 89 ? -13.289 3.422 11.807 1.00 87.19 89 PHE A C 1
ATOM 712 O O . PHE A 1 89 ? -12.718 3.454 10.717 1.00 87.19 89 PHE A O 1
ATOM 719 N N . GLU A 1 90 ? -14.538 3.846 11.969 1.00 86.50 90 GLU A N 1
ATOM 720 C CA . GLU A 1 90 ? -15.374 4.398 10.902 1.00 86.50 90 GLU A CA 1
ATOM 721 C C . GLU A 1 90 ? -15.691 5.870 11.200 1.00 86.50 90 GLU A C 1
ATOM 723 O O . GLU A 1 90 ? -16.317 6.173 12.213 1.00 86.50 90 GLU A O 1
ATOM 728 N N . ASP A 1 91 ? -15.264 6.786 10.329 1.00 80.88 91 ASP A N 1
ATOM 729 C CA . ASP A 1 91 ? -15.524 8.233 10.433 1.00 80.88 91 ASP A CA 1
ATOM 730 C C . ASP A 1 91 ? -15.036 8.862 11.757 1.00 80.88 91 ASP A C 1
ATOM 732 O O . ASP A 1 91 ? -15.733 9.632 12.427 1.00 80.88 91 ASP A O 1
ATOM 736 N N . VAL A 1 92 ? -13.810 8.510 12.144 1.00 80.94 92 VAL A N 1
ATOM 737 C CA . VAL A 1 92 ? -13.158 8.928 13.394 1.00 80.94 92 VAL A CA 1
ATOM 738 C C . VAL A 1 92 ? -12.063 9.969 13.130 1.00 80.94 92 VAL A C 1
ATOM 740 O O . VAL A 1 92 ? -11.259 9.789 12.218 1.00 80.94 92 VAL A O 1
ATOM 743 N N . ILE A 1 93 ? -11.974 11.016 13.957 1.00 81.50 93 ILE A N 1
ATOM 744 C CA . ILE A 1 93 ? -10.790 11.883 14.063 1.00 81.50 93 ILE A CA 1
ATOM 745 C C . ILE A 1 93 ? -9.915 11.402 15.224 1.00 81.50 93 ILE A C 1
ATOM 747 O O . ILE A 1 93 ? -10.383 11.290 16.355 1.00 81.50 93 ILE A O 1
ATOM 751 N N . LEU A 1 94 ? -8.639 11.162 14.938 1.00 82.44 94 LEU A N 1
ATOM 752 C CA . LEU A 1 94 ? -7.568 10.966 15.910 1.00 82.44 94 LEU A CA 1
ATOM 753 C C . LEU A 1 94 ? -6.722 12.248 15.924 1.00 82.44 94 LEU A C 1
ATOM 755 O O . LEU A 1 94 ? -5.994 12.505 14.966 1.00 82.44 94 LEU A O 1
ATOM 759 N N . ASP A 1 95 ? -6.848 13.055 16.973 1.00 83.75 95 ASP A N 1
ATOM 760 C CA . ASP A 1 95 ? -6.075 14.287 17.159 1.00 83.75 95 ASP A CA 1
ATOM 761 C C . ASP A 1 95 ? -5.129 14.127 18.345 1.00 83.75 95 ASP A C 1
ATOM 763 O O . ASP A 1 95 ? -5.554 13.734 19.434 1.00 83.75 95 ASP A O 1
ATOM 767 N N . ALA A 1 96 ? -3.843 14.398 18.123 1.00 85.69 96 ALA A N 1
ATOM 768 C CA . ALA A 1 96 ? -2.788 14.199 19.116 1.00 85.69 96 ALA A CA 1
ATOM 769 C C . ALA A 1 96 ? -2.792 12.788 19.751 1.00 85.69 96 ALA A C 1
ATOM 771 O O . ALA A 1 96 ? -2.308 12.579 20.865 1.00 85.69 96 ALA A O 1
ATOM 772 N N . ALA A 1 97 ? -3.327 11.787 19.042 1.00 88.31 97 ALA A N 1
ATOM 773 C CA . ALA A 1 97 ? -3.361 10.415 19.519 1.00 88.31 97 ALA A CA 1
ATOM 774 C C . ALA A 1 97 ? -1.956 9.796 19.470 1.00 88.31 97 ALA A C 1
ATOM 776 O O . ALA A 1 97 ? -1.166 10.057 18.560 1.00 88.31 97 ALA A O 1
ATOM 777 N N . SER A 1 98 ? -1.645 8.927 20.426 1.00 90.75 98 SER A N 1
ATOM 778 C CA . SER A 1 98 ? -0.381 8.197 20.483 1.00 90.75 98 SER A CA 1
ATOM 779 C C . SER A 1 98 ? -0.639 6.698 20.499 1.00 90.75 98 SER A C 1
ATOM 781 O O . SER A 1 98 ? -1.291 6.177 21.405 1.00 90.75 98 SER A O 1
ATOM 783 N N . PHE A 1 99 ? -0.080 6.006 19.510 1.00 91.62 99 PHE A N 1
ATOM 784 C CA . PHE A 1 99 ? -0.040 4.552 19.439 1.00 91.62 99 PHE A CA 1
ATOM 785 C C . PHE A 1 99 ? 1.412 4.100 19.524 1.00 91.62 99 PHE A C 1
ATOM 787 O O . PHE A 1 99 ? 2.200 4.344 18.605 1.00 91.62 99 PHE A O 1
ATOM 794 N N . LYS A 1 100 ? 1.772 3.420 20.614 1.00 93.06 100 LYS A N 1
ATOM 795 C CA . LYS A 1 100 ? 3.150 2.984 20.860 1.00 93.06 100 LYS A CA 1
ATOM 796 C C . LYS A 1 100 ? 3.239 1.485 21.091 1.00 93.06 100 LYS A C 1
ATOM 798 O O . LYS A 1 100 ? 2.639 0.958 22.020 1.00 93.06 100 LYS A O 1
ATOM 803 N N . ASN A 1 101 ? 4.033 0.788 20.280 1.00 91.88 101 ASN A N 1
ATOM 804 C CA . ASN A 1 101 ? 4.182 -0.670 20.379 1.00 91.88 101 ASN A CA 1
ATOM 805 C C . ASN A 1 101 ? 2.820 -1.403 20.317 1.00 91.88 101 ASN A C 1
ATOM 807 O O . ASN A 1 101 ? 2.555 -2.324 21.089 1.00 91.88 101 ASN A O 1
ATOM 811 N N . VAL A 1 102 ? 1.934 -0.938 19.430 1.00 93.62 102 VAL A N 1
ATOM 812 C CA . VAL A 1 102 ? 0.593 -1.502 19.211 1.00 93.62 102 VAL A CA 1
ATOM 813 C C . VAL A 1 102 ? 0.610 -2.413 17.991 1.00 93.62 102 VAL A C 1
ATOM 815 O O . VAL A 1 102 ? 1.197 -2.065 16.967 1.00 93.62 102 VAL A O 1
ATOM 818 N N . ILE A 1 103 ? -0.058 -3.559 18.074 1.00 93.50 103 ILE A N 1
ATOM 819 C CA . ILE A 1 103 ? -0.335 -4.415 16.918 1.00 93.50 103 ILE A CA 1
ATOM 820 C C . ILE A 1 103 ? -1.803 -4.237 16.537 1.00 93.50 103 ILE A C 1
ATOM 822 O O . ILE A 1 103 ? -2.680 -4.517 17.347 1.00 93.50 103 ILE A O 1
ATOM 826 N N . PHE A 1 104 ? -2.067 -3.783 15.318 1.00 93.62 104 PHE A N 1
ATOM 827 C CA . PHE A 1 104 ? -3.393 -3.792 14.709 1.00 93.62 104 PHE A CA 1
ATOM 828 C C . PHE A 1 104 ? -3.518 -5.047 13.846 1.00 93.62 104 PHE A C 1
ATOM 830 O O . PHE A 1 104 ? -2.930 -5.113 12.767 1.00 93.62 104 PHE A O 1
ATOM 837 N N . ASP A 1 105 ? -4.247 -6.042 14.339 1.00 95.50 105 ASP A N 1
ATOM 838 C CA . ASP A 1 105 ? -4.450 -7.338 13.693 1.00 95.50 105 ASP A CA 1
ATOM 839 C C . ASP A 1 105 ? -5.836 -7.367 13.033 1.00 95.50 105 ASP A C 1
ATOM 841 O O . ASP A 1 105 ? -6.861 -7.337 13.715 1.00 95.50 105 ASP A O 1
ATOM 845 N N . ASN A 1 106 ? -5.868 -7.359 11.699 1.00 94.25 106 ASN A N 1
ATOM 846 C CA . ASN A 1 106 ? -7.079 -7.278 10.871 1.00 94.25 106 ASN A CA 1
ATOM 847 C C . ASN A 1 106 ? -7.991 -6.069 11.165 1.00 94.25 106 ASN A C 1
ATOM 849 O O . ASN A 1 106 ? -9.207 -6.125 10.980 1.00 94.25 106 ASN A O 1
ATOM 853 N N . CYS A 1 107 ? -7.416 -4.940 11.583 1.00 93.31 107 CYS A N 1
ATOM 854 C CA . CYS A 1 107 ? -8.189 -3.726 11.845 1.00 93.31 107 CYS A CA 1
ATOM 855 C C . CYS A 1 107 ? -8.497 -2.933 10.564 1.00 93.31 107 CYS A C 1
ATOM 857 O O . CYS A 1 107 ? -7.711 -2.896 9.617 1.00 93.31 107 CYS A O 1
ATOM 859 N N . THR A 1 108 ? -9.633 -2.239 10.547 1.00 92.00 108 THR A N 1
ATOM 860 C CA . THR A 1 108 ? -10.056 -1.379 9.435 1.00 92.00 108 THR A CA 1
ATOM 861 C C . THR A 1 108 ? -10.160 0.069 9.888 1.00 92.00 108 THR A C 1
ATOM 863 O O . THR A 1 108 ? -10.768 0.365 10.908 1.00 92.00 108 THR A O 1
ATOM 866 N N . PHE A 1 109 ? -9.614 0.985 9.097 1.00 88.25 109 PHE A N 1
ATOM 867 C CA . PHE A 1 109 ? -9.745 2.424 9.274 1.00 88.25 109 PHE A CA 1
ATOM 868 C C . PHE A 1 109 ? -10.404 2.995 8.019 1.00 88.25 109 PHE A C 1
ATOM 870 O O . PHE A 1 109 ? -9.788 3.020 6.955 1.00 88.25 109 PHE A O 1
ATOM 877 N N . SER A 1 110 ? -11.656 3.435 8.115 1.00 87.00 110 SER A N 1
ATOM 878 C CA . SER A 1 110 ? -12.439 3.967 6.995 1.00 87.00 110 SER A CA 1
ATOM 879 C C . SER A 1 110 ? -12.994 5.340 7.340 1.00 87.00 110 SER A C 1
ATOM 881 O O . SER A 1 110 ? -13.554 5.534 8.411 1.00 87.00 110 SER A O 1
ATOM 883 N N . GLY A 1 111 ? -12.827 6.314 6.448 1.00 78.00 111 GLY A N 1
ATOM 884 C CA . GLY A 1 111 ? -13.283 7.684 6.684 1.00 78.00 111 GLY A CA 1
ATOM 885 C C . GLY A 1 111 ? -12.551 8.388 7.832 1.00 78.00 111 GLY A C 1
ATOM 886 O O . GLY A 1 111 ? -12.970 9.448 8.291 1.00 78.00 111 GLY A O 1
ATOM 887 N N . PHE A 1 112 ? -11.444 7.816 8.301 1.00 77.69 112 PHE A N 1
ATOM 888 C CA . PHE A 1 112 ? -10.708 8.353 9.433 1.00 77.69 112 PHE A CA 1
ATOM 889 C C . PHE A 1 112 ? -9.849 9.562 9.041 1.00 77.69 112 PHE A C 1
ATOM 891 O O . PHE A 1 112 ? -9.413 9.698 7.893 1.00 77.69 112 PHE A O 1
ATOM 898 N N . HIS A 1 113 ? -9.605 10.432 10.011 1.00 77.81 113 HIS A N 1
ATOM 899 C CA . HIS A 1 113 ? -8.705 11.570 9.912 1.00 77.81 113 HIS A CA 1
ATOM 900 C C . HIS A 1 113 ? -7.701 11.509 11.059 1.00 77.81 113 HIS A C 1
ATOM 902 O O . HIS A 1 113 ? -8.060 11.153 12.179 1.00 77.81 113 HIS A O 1
ATOM 908 N N . VAL A 1 114 ? -6.442 11.826 10.767 1.00 75.75 114 VAL A N 1
ATOM 909 C CA . VAL A 1 114 ? -5.365 11.807 11.752 1.00 75.75 114 VAL A CA 1
ATOM 910 C C . VAL A 1 114 ? -4.596 13.113 11.667 1.00 75.75 114 VAL A C 1
ATOM 912 O O . VAL A 1 114 ? -3.984 13.408 10.637 1.00 75.75 114 VAL A O 1
ATOM 915 N N . GLU A 1 115 ? -4.594 13.856 12.764 1.00 76.81 115 GLU A N 1
ATOM 916 C CA . GLU A 1 115 ? -3.865 15.110 12.912 1.00 76.81 115 GLU A CA 1
ATOM 917 C C . GLU A 1 115 ? -2.943 15.024 14.130 1.00 76.81 115 GLU A C 1
ATOM 919 O O . GLU A 1 115 ? -3.294 14.419 15.144 1.00 76.81 115 GLU A O 1
ATOM 924 N N . ASP A 1 116 ? -1.706 15.501 13.962 1.00 76.94 116 ASP A N 1
ATOM 925 C CA . ASP A 1 116 ? -0.667 15.614 14.996 1.00 76.94 116 ASP A CA 1
ATOM 926 C C . ASP A 1 116 ? -0.455 14.365 15.875 1.00 76.94 116 ASP A C 1
ATOM 928 O O . ASP A 1 116 ? 0.066 14.424 16.987 1.00 76.94 116 ASP A O 1
ATOM 932 N N . SER A 1 117 ? -0.815 13.197 15.345 1.00 81.19 117 SER A N 1
ATOM 933 C CA . SER A 1 117 ? -0.745 11.921 16.048 1.00 81.19 117 SER A CA 1
ATOM 934 C C . SER A 1 117 ? 0.561 11.185 15.753 1.00 81.19 117 SER A C 1
ATOM 936 O O . SER A 1 117 ? 1.233 11.409 14.734 1.00 81.19 117 SER A O 1
ATOM 938 N N . ILE A 1 118 ? 0.909 10.261 16.644 1.00 83.44 118 ILE A N 1
ATOM 939 C CA . ILE A 1 118 ? 2.165 9.515 16.623 1.00 83.44 118 ILE A CA 1
ATOM 940 C C . ILE A 1 118 ? 1.872 8.017 16.547 1.00 83.44 118 ILE A C 1
ATOM 942 O O . ILE A 1 118 ? 1.162 7.462 17.382 1.00 83.44 118 ILE A O 1
ATOM 946 N N . PHE A 1 119 ? 2.477 7.354 15.562 1.00 85.00 119 PHE A N 1
ATOM 947 C CA . PHE A 1 119 ? 2.548 5.897 15.472 1.00 85.00 119 PHE A CA 1
ATOM 948 C C . PHE A 1 119 ? 4.012 5.495 15.636 1.00 85.00 119 PHE A C 1
ATOM 950 O O . PHE A 1 119 ? 4.822 5.663 14.720 1.00 85.00 119 PHE A O 1
ATOM 957 N N . GLU A 1 120 ? 4.363 4.982 16.812 1.00 85.00 120 GLU A N 1
ATOM 958 C CA . GLU A 1 120 ? 5.721 4.565 17.150 1.00 85.00 120 GLU A CA 1
ATOM 959 C C . GLU A 1 120 ? 5.766 3.046 17.339 1.00 85.00 120 GLU A C 1
ATOM 961 O O . GLU A 1 120 ? 5.113 2.494 18.225 1.00 85.00 120 GLU A O 1
ATOM 966 N N . ARG A 1 121 ? 6.569 2.345 16.529 1.00 85.12 121 ARG A N 1
ATOM 967 C CA . ARG A 1 121 ? 6.720 0.876 16.607 1.00 85.12 121 ARG A CA 1
ATOM 968 C C . ARG A 1 121 ? 5.387 0.120 16.492 1.00 85.12 121 ARG A C 1
ATOM 970 O O . ARG A 1 121 ? 5.215 -0.933 17.098 1.00 85.12 121 ARG A O 1
ATOM 977 N N . VAL A 1 122 ? 4.450 0.650 15.711 1.00 86.19 122 VAL A N 1
ATOM 978 C CA . VAL A 1 122 ? 3.157 0.008 15.446 1.00 86.19 122 VAL A CA 1
ATOM 979 C C . VAL A 1 122 ? 3.302 -1.054 14.359 1.00 86.19 122 VAL A C 1
ATOM 981 O O . VAL A 1 122 ? 4.006 -0.849 13.370 1.00 86.19 122 VAL A O 1
ATOM 984 N N . TRP A 1 123 ? 2.625 -2.188 14.506 1.00 88.00 123 TRP A N 1
ATOM 985 C CA . TRP A 1 123 ? 2.547 -3.215 13.472 1.00 88.00 123 TRP A CA 1
ATOM 986 C C . TRP A 1 123 ? 1.114 -3.347 12.962 1.00 88.00 123 TRP A C 1
ATOM 988 O O . TRP A 1 123 ? 0.224 -3.740 13.703 1.00 88.00 123 TRP A O 1
ATOM 998 N N . PHE A 1 124 ? 0.904 -3.054 11.682 1.00 87.69 124 PHE A N 1
ATOM 999 C CA . PHE A 1 124 ? -0.326 -3.397 10.974 1.00 87.69 124 PHE A CA 1
ATOM 1000 C C . PHE A 1 124 ? -0.166 -4.783 10.335 1.00 87.69 124 PHE A C 1
ATOM 1002 O O . PHE A 1 124 ? 0.674 -4.964 9.445 1.00 87.69 124 PHE A O 1
ATOM 1009 N N . ASN A 1 125 ? -0.922 -5.759 10.832 1.00 90.12 125 ASN A N 1
ATOM 1010 C CA . ASN A 1 125 ? -0.959 -7.135 10.349 1.00 90.12 125 ASN A CA 1
ATOM 1011 C C . ASN A 1 125 ? -2.361 -7.423 9.807 1.00 90.12 125 ASN A C 1
ATOM 1013 O O . ASN A 1 125 ? -3.290 -7.638 10.575 1.00 90.12 125 ASN A O 1
ATOM 1017 N N . GLY A 1 126 ? -2.527 -7.387 8.491 1.00 87.06 126 GLY A N 1
ATOM 1018 C CA . GLY A 1 126 ? -3.845 -7.340 7.877 1.00 87.06 126 GLY A CA 1
ATOM 1019 C C . GLY A 1 126 ? -4.455 -5.936 7.920 1.00 87.06 126 GLY A C 1
ATOM 1020 O O . GLY A 1 126 ? -3.934 -5.014 8.554 1.00 87.06 126 GLY A O 1
ATOM 1021 N N . GLY A 1 127 ? -5.604 -5.787 7.266 1.00 88.44 127 GLY A N 1
ATOM 1022 C CA . GLY A 1 127 ? -6.451 -4.608 7.414 1.00 88.44 127 GLY A CA 1
ATOM 1023 C C . GLY A 1 127 ? -6.424 -3.609 6.259 1.00 88.44 127 GLY A C 1
ATOM 1024 O O . GLY A 1 127 ? -5.693 -3.739 5.272 1.00 88.44 127 GLY A O 1
ATOM 1025 N N . ILE A 1 128 ? -7.288 -2.601 6.381 1.00 87.81 128 ILE A N 1
ATOM 1026 C CA . ILE A 1 128 ? -7.546 -1.592 5.347 1.00 87.81 128 ILE A CA 1
ATOM 1027 C C . ILE A 1 128 ? -7.435 -0.201 5.962 1.00 87.81 128 ILE A C 1
ATOM 1029 O O . ILE A 1 128 ? -7.982 0.054 7.031 1.00 87.81 128 ILE A O 1
ATOM 1033 N N . MET A 1 129 ? -6.771 0.715 5.262 1.00 87.06 129 MET A N 1
ATOM 1034 C CA . MET A 1 129 ? -6.630 2.117 5.639 1.00 87.06 129 MET A CA 1
ATOM 1035 C C . MET A 1 129 ? -7.128 3.012 4.503 1.00 87.06 129 MET A C 1
ATOM 1037 O O . MET A 1 129 ? -6.486 3.155 3.462 1.00 87.06 129 MET A O 1
ATOM 1041 N N . LYS A 1 130 ? -8.288 3.631 4.718 1.00 86.25 130 LYS A N 1
ATOM 1042 C CA . LYS A 1 130 ? -8.972 4.520 3.782 1.00 86.25 130 LYS A CA 1
ATOM 1043 C C . LYS A 1 130 ? -9.369 5.827 4.487 1.00 86.25 130 LYS A C 1
ATOM 1045 O O . LYS A 1 130 ? -10.424 5.870 5.120 1.00 86.25 130 LYS A O 1
ATOM 1050 N N . PRO A 1 131 ? -8.545 6.885 4.437 1.00 76.00 131 PRO A N 1
ATOM 1051 C CA . PRO A 1 131 ? -8.871 8.176 5.052 1.00 76.00 131 PRO A CA 1
ATOM 1052 C C . PRO A 1 131 ? -10.090 8.858 4.409 1.00 76.00 131 PRO A C 1
ATOM 1054 O O . PRO A 1 131 ? -10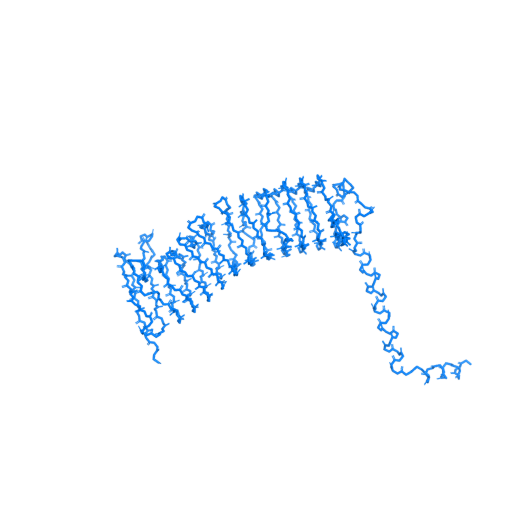.404 8.611 3.244 1.00 76.00 131 PRO A O 1
ATOM 1057 N N . SER A 1 132 ? -10.749 9.764 5.143 1.00 69.88 132 SER A N 1
ATOM 1058 C CA . SER A 1 132 ? -11.797 10.648 4.588 1.00 69.88 132 SER A CA 1
ATOM 1059 C C . SER A 1 132 ? -11.237 11.869 3.853 1.00 69.88 132 SER A C 1
ATOM 1061 O O . SER A 1 132 ? -11.878 12.375 2.932 1.00 69.88 132 SER A O 1
ATOM 1063 N N . VAL A 1 133 ? -10.048 12.349 4.235 1.00 64.75 133 VAL A N 1
ATOM 1064 C CA . VAL A 1 133 ? -9.415 13.554 3.672 1.00 64.75 133 VAL A CA 1
ATOM 1065 C C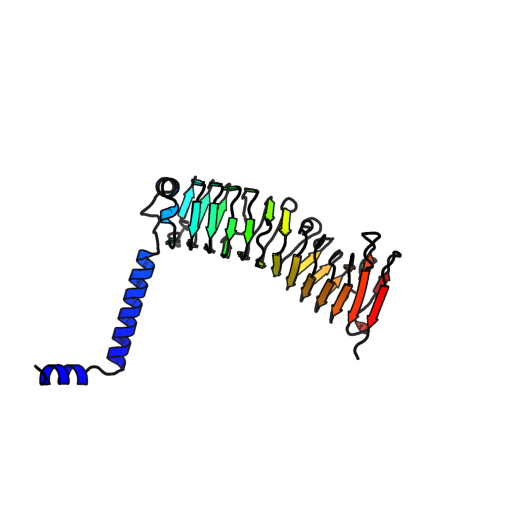 . VAL A 1 133 ? -7.911 13.367 3.432 1.00 64.75 133 VAL A C 1
ATOM 1067 O O . VAL A 1 133 ? -7.226 12.649 4.156 1.00 64.75 133 VAL A O 1
ATOM 1070 N N . ASN A 1 134 ? -7.386 14.051 2.410 1.00 54.09 134 ASN A N 1
ATOM 1071 C CA . ASN A 1 134 ? -6.052 13.854 1.813 1.00 54.09 134 ASN A CA 1
ATOM 1072 C C . ASN A 1 134 ? -4.842 14.357 2.637 1.00 54.09 134 ASN A C 1
ATOM 1074 O O . ASN A 1 134 ? -3.798 14.655 2.054 1.00 54.09 134 ASN A O 1
ATOM 1078 N N . ASN A 1 135 ? -4.943 14.469 3.962 1.00 52.78 135 ASN A N 1
ATOM 1079 C CA . ASN A 1 135 ? -3.862 14.996 4.798 1.00 52.78 135 ASN A CA 1
ATOM 1080 C C . ASN A 1 135 ? -3.611 14.087 6.004 1.00 52.78 135 ASN A C 1
ATOM 1082 O O . ASN A 1 135 ? -4.323 14.186 6.996 1.00 52.78 135 ASN A O 1
ATOM 1086 N N . PHE A 1 136 ? -2.564 13.258 5.935 1.00 55.56 136 PHE A N 1
ATOM 1087 C CA . PHE A 1 136 ? -1.899 12.763 7.140 1.00 55.56 136 PHE A CA 1
ATOM 1088 C C . PHE A 1 136 ? -0.758 13.717 7.448 1.00 55.56 136 PHE A C 1
ATOM 1090 O O . PHE A 1 136 ? 0.262 13.716 6.759 1.00 55.56 136 PHE A O 1
ATOM 1097 N N . LYS A 1 137 ? -0.913 14.536 8.483 1.00 57.59 137 LYS A N 1
ATOM 1098 C CA . LYS A 1 137 ? 0.239 15.110 9.181 1.00 57.59 137 LYS A CA 1
ATOM 1099 C C . LYS A 1 137 ? 0.495 14.219 10.382 1.00 57.59 137 LYS A C 1
ATOM 1101 O O . LYS A 1 137 ? 0.071 14.506 11.491 1.00 57.59 137 LYS A O 1
ATOM 1106 N N . THR A 1 138 ? 1.087 13.063 10.124 1.00 58.75 138 THR A N 1
ATOM 1107 C CA . THR A 1 138 ? 1.212 12.014 11.132 1.00 58.75 138 THR A CA 1
ATOM 1108 C C . THR A 1 138 ? 2.636 11.516 11.141 1.00 58.75 138 THR A C 1
ATOM 1110 O O . THR A 1 138 ? 3.177 11.112 10.108 1.00 58.75 138 THR A O 1
ATOM 1113 N N . ARG A 1 139 ? 3.247 11.523 12.324 1.00 60.88 139 ARG A N 1
ATOM 1114 C CA . ARG A 1 139 ? 4.579 10.963 12.506 1.00 60.88 139 ARG A CA 1
ATOM 1115 C C . ARG A 1 139 ? 4.449 9.450 12.607 1.00 60.88 139 ARG A C 1
ATOM 1117 O O . ARG A 1 139 ? 3.940 8.927 13.593 1.00 60.88 139 ARG A O 1
ATOM 1124 N N . VAL A 1 140 ? 4.917 8.753 11.577 1.00 66.94 140 VAL A N 1
ATOM 1125 C CA . VAL A 1 140 ? 4.968 7.289 11.546 1.00 66.94 140 VAL A CA 1
ATOM 1126 C C . VAL A 1 140 ? 6.427 6.863 11.601 1.00 66.94 140 VAL A C 1
ATOM 1128 O O . VAL A 1 140 ? 7.185 7.145 10.672 1.00 66.94 140 VAL A O 1
ATOM 1131 N N . GLU A 1 141 ? 6.828 6.215 12.695 1.00 64.50 141 GLU A N 1
ATOM 1132 C CA . GLU A 1 141 ? 8.213 5.812 12.937 1.00 64.50 141 GLU A CA 1
ATOM 1133 C C . GLU A 1 141 ? 8.321 4.366 13.414 1.00 64.50 141 GLU A C 1
ATOM 1135 O O . GLU A 1 141 ? 7.605 3.911 14.306 1.00 64.50 141 GLU A O 1
ATOM 1140 N N . GLY A 1 142 ? 9.246 3.619 12.805 1.00 64.12 142 GLY A N 1
ATOM 1141 C CA . GLY A 1 142 ? 9.523 2.230 13.181 1.00 64.12 142 GLY A CA 1
ATOM 1142 C C . GLY A 1 142 ? 8.345 1.273 12.973 1.00 64.12 142 GLY A C 1
ATOM 1143 O O . GLY A 1 142 ? 8.342 0.191 13.557 1.00 64.12 142 GLY A O 1
ATOM 1144 N N . CYS A 1 143 ? 7.344 1.666 12.180 1.00 75.50 143 CYS A N 1
ATOM 1145 C CA . CYS A 1 143 ? 6.130 0.885 11.976 1.00 75.50 143 CYS A CA 1
ATOM 1146 C C . CYS A 1 143 ? 6.311 -0.202 10.916 1.00 75.50 143 CYS A C 1
ATOM 1148 O O . CYS A 1 143 ? 6.968 0.022 9.901 1.00 75.50 143 CYS A O 1
ATOM 1150 N N . ARG A 1 144 ? 5.679 -1.359 11.133 1.00 80.00 144 ARG A N 1
ATOM 1151 C CA . ARG A 1 144 ? 5.726 -2.535 10.253 1.00 80.00 144 ARG A CA 1
ATOM 1152 C C . ARG A 1 144 ? 4.380 -2.751 9.570 1.00 80.00 144 ARG A C 1
ATOM 1154 O O . ARG A 1 144 ? 3.338 -2.510 10.174 1.00 80.00 144 ARG A O 1
ATOM 1161 N N . LEU A 1 145 ? 4.415 -3.243 8.334 1.00 82.12 145 LEU A N 1
ATOM 1162 C CA . LEU A 1 145 ? 3.234 -3.547 7.527 1.00 82.12 145 LEU A CA 1
ATOM 1163 C C . LEU A 1 145 ? 3.331 -4.986 7.017 1.00 82.12 145 LEU A C 1
ATOM 1165 O O . LEU A 1 145 ? 4.392 -5.394 6.546 1.00 82.12 145 LEU A O 1
ATOM 1169 N N . LYS A 1 146 ? 2.228 -5.726 7.091 1.00 86.81 146 LYS A N 1
ATOM 1170 C CA . LYS A 1 146 ? 2.047 -7.037 6.467 1.00 86.81 146 LYS A CA 1
ATOM 1171 C C . LYS A 1 146 ? 0.581 -7.192 6.083 1.00 86.81 146 LYS A C 1
ATOM 1173 O O . LYS A 1 146 ? -0.269 -6.985 6.936 1.00 86.81 146 LYS A O 1
ATOM 1178 N N . ASP A 1 147 ? 0.293 -7.553 4.836 1.00 87.56 147 ASP A N 1
ATOM 1179 C CA . ASP A 1 147 ? -1.077 -7.804 4.356 1.00 87.56 147 ASP A CA 1
ATOM 1180 C C . ASP A 1 147 ? -2.018 -6.586 4.502 1.00 87.56 147 ASP A C 1
ATOM 1182 O O . ASP A 1 147 ? -3.194 -6.720 4.824 1.00 87.56 147 ASP A O 1
ATOM 1186 N N . VAL A 1 148 ? -1.495 -5.376 4.254 1.00 87.00 148 VAL A N 1
ATOM 1187 C CA . VAL A 1 148 ? -2.205 -4.097 4.469 1.00 87.00 148 VAL A CA 1
ATOM 1188 C C . VAL A 1 148 ? -2.549 -3.414 3.149 1.00 87.00 148 VAL A C 1
ATOM 1190 O O . VAL A 1 148 ? -1.720 -3.342 2.234 1.00 87.00 148 VAL A O 1
ATOM 1193 N N . PHE A 1 149 ? -3.749 -2.835 3.079 1.00 90.25 149 PHE A N 1
ATOM 1194 C CA . PHE A 1 149 ? -4.207 -2.053 1.935 1.00 90.25 149 PHE A CA 1
ATOM 1195 C C . PHE A 1 149 ? -4.469 -0.581 2.278 1.00 90.25 149 PHE A C 1
ATOM 1197 O O . PHE A 1 149 ? -5.319 -0.271 3.106 1.00 90.25 149 PHE A O 1
ATOM 1204 N N . PHE A 1 150 ? -3.789 0.325 1.580 1.00 86.06 150 PHE A N 1
ATOM 1205 C CA . PHE A 1 150 ? -3.987 1.772 1.635 1.00 86.06 150 PHE A CA 1
ATOM 1206 C C . PHE A 1 150 ? -4.741 2.255 0.393 1.00 86.06 150 PHE A C 1
ATOM 1208 O O . PHE A 1 150 ? -4.314 1.965 -0.726 1.00 86.06 150 PHE A O 1
ATOM 1215 N N . ASP A 1 151 ? -5.821 3.022 0.566 1.00 88.75 151 ASP A N 1
ATOM 1216 C CA . ASP A 1 151 ? -6.582 3.630 -0.537 1.00 88.75 151 ASP A CA 1
ATOM 1217 C C . ASP A 1 151 ? -6.855 5.114 -0.273 1.00 88.75 151 ASP A C 1
ATOM 1219 O O . ASP A 1 151 ? -7.584 5.459 0.653 1.00 88.75 151 ASP A O 1
ATOM 1223 N N . GLY A 1 152 ? -6.282 5.999 -1.091 1.00 81.19 152 GLY A N 1
ATOM 1224 C CA . GLY A 1 152 ? -6.452 7.450 -0.950 1.00 81.19 152 GLY A CA 1
ATOM 1225 C C . GLY A 1 152 ? -5.565 8.082 0.127 1.00 81.19 152 GLY A C 1
ATOM 1226 O O . GLY A 1 152 ? -5.848 9.175 0.607 1.00 81.19 152 GLY A O 1
ATOM 1227 N N . THR A 1 153 ? -4.500 7.399 0.547 1.00 76.44 153 THR A N 1
ATOM 1228 C CA . THR A 1 153 ? -3.597 7.866 1.608 1.00 76.44 153 THR A CA 1
ATOM 1229 C C . THR A 1 153 ? -2.580 8.884 1.086 1.00 76.44 153 THR A C 1
ATOM 1231 O O . THR A 1 153 ? -2.065 8.755 -0.022 1.00 76.44 153 THR A O 1
ATOM 1234 N N . HIS A 1 154 ? -2.241 9.892 1.889 1.00 75.00 154 HIS A N 1
ATOM 1235 C CA . HIS A 1 154 ? -1.144 10.814 1.592 1.00 75.00 154 HIS A CA 1
ATOM 1236 C C . HIS A 1 154 ? -0.124 10.772 2.722 1.00 75.00 154 HIS A C 1
ATOM 1238 O O . HIS A 1 154 ? -0.426 11.208 3.823 1.00 75.00 154 HIS A O 1
ATOM 1244 N N . PHE A 1 155 ? 1.073 10.261 2.449 1.00 71.06 155 PHE A N 1
ATOM 1245 C CA . PHE A 1 155 ? 2.161 10.215 3.421 1.00 71.06 155 PHE A CA 1
ATOM 1246 C C . PHE A 1 155 ? 3.021 11.481 3.327 1.00 71.06 155 PHE A C 1
ATOM 1248 O O . PHE A 1 155 ? 3.662 11.713 2.298 1.00 71.06 155 PHE A O 1
ATOM 1255 N N . ASN A 1 156 ? 3.016 12.282 4.397 1.00 65.81 156 ASN A N 1
ATOM 1256 C CA . ASN A 1 156 ? 3.831 13.488 4.558 1.00 65.81 156 ASN A CA 1
ATOM 1257 C C . ASN A 1 156 ? 4.856 13.258 5.682 1.00 65.81 156 ASN A C 1
ATOM 1259 O O . ASN A 1 156 ? 4.472 13.147 6.846 1.00 65.81 156 ASN A O 1
ATOM 1263 N N . GLY A 1 157 ? 6.140 13.105 5.347 1.00 60.00 157 GLY A N 1
ATOM 1264 C CA . GLY A 1 157 ? 7.204 12.820 6.319 1.00 60.00 157 GLY A CA 1
ATOM 1265 C C . GLY A 1 157 ? 7.171 11.441 6.978 1.00 60.00 157 GLY A C 1
ATOM 1266 O O . GLY A 1 157 ? 7.849 11.238 7.987 1.00 60.00 157 GLY A O 1
ATOM 1267 N N . ALA A 1 158 ? 6.415 10.481 6.439 1.00 62.47 158 ALA A N 1
ATOM 1268 C CA . ALA A 1 158 ? 6.254 9.171 7.063 1.00 62.47 158 ALA A CA 1
ATOM 1269 C C . ALA A 1 158 ? 7.480 8.270 6.834 1.00 62.47 158 ALA A C 1
ATOM 1271 O O . ALA A 1 158 ? 7.864 7.979 5.698 1.00 62.47 158 ALA A O 1
ATOM 1272 N N . LYS A 1 159 ? 8.076 7.749 7.911 1.00 63.88 159 LYS A N 1
ATOM 1273 C CA . LYS A 1 159 ? 9.175 6.776 7.838 1.00 63.88 159 LYS A CA 1
ATOM 1274 C C . LYS A 1 159 ? 8.631 5.372 8.067 1.00 63.88 159 LYS A C 1
ATOM 1276 O O . LYS A 1 159 ? 8.641 4.838 9.177 1.00 63.88 159 LYS A O 1
ATOM 1281 N N . LEU A 1 160 ? 8.172 4.760 6.983 1.00 65.00 160 LEU A N 1
ATOM 1282 C CA . LEU A 1 160 ? 7.640 3.405 6.978 1.00 65.00 160 LEU A CA 1
ATOM 1283 C C . LEU A 1 160 ? 8.764 2.398 6.710 1.00 65.00 160 LEU A C 1
ATOM 1285 O O . LEU A 1 160 ? 9.074 2.023 5.577 1.00 65.00 160 LEU A O 1
ATOM 1289 N N . ALA A 1 161 ? 9.383 1.948 7.800 1.00 58.78 161 ALA A N 1
ATOM 1290 C CA . ALA A 1 161 ? 10.303 0.821 7.794 1.00 58.78 161 ALA A CA 1
ATOM 1291 C C . ALA A 1 161 ? 9.503 -0.488 7.831 1.00 58.78 161 ALA A C 1
ATOM 1293 O O . ALA A 1 161 ? 9.303 -1.090 8.883 1.00 58.78 161 ALA A O 1
ATOM 1294 N N . VAL A 1 162 ? 9.052 -0.942 6.667 1.00 59.12 162 VAL A N 1
ATOM 1295 C CA . VAL A 1 162 ? 8.362 -2.221 6.488 1.00 59.12 162 VAL A CA 1
ATOM 1296 C C . VAL A 1 162 ? 9.331 -3.383 6.773 1.00 59.12 162 VAL A C 1
ATOM 1298 O O . VAL A 1 162 ? 9.984 -3.969 5.912 1.00 59.12 162 VAL A O 1
ATOM 1301 N N . GLY A 1 163 ? 9.472 -3.720 8.047 1.00 52.12 163 GLY A N 1
ATOM 1302 C CA . GLY A 1 163 ? 10.301 -4.832 8.484 1.00 52.12 163 GLY A CA 1
ATOM 1303 C C . GLY A 1 163 ? 9.685 -6.186 8.122 1.00 52.12 163 GLY A C 1
ATOM 1304 O O . GLY A 1 163 ? 8.685 -6.569 8.712 1.00 52.12 163 GLY A O 1
ATOM 1305 N N . GLY A 1 164 ? 10.326 -6.913 7.201 1.00 52.44 164 GLY A N 1
ATOM 1306 C CA . GLY A 1 164 ? 10.610 -8.361 7.253 1.00 52.44 164 GLY A CA 1
ATOM 1307 C C . GLY A 1 164 ? 9.504 -9.386 7.551 1.00 52.44 164 GLY A C 1
ATOM 1308 O O . GLY A 1 164 ? 9.853 -10.500 7.930 1.00 52.44 164 GLY A O 1
ATOM 1309 N N . GLY A 1 165 ? 8.218 -9.066 7.410 1.00 57.69 165 GLY A N 1
ATOM 1310 C CA . GLY A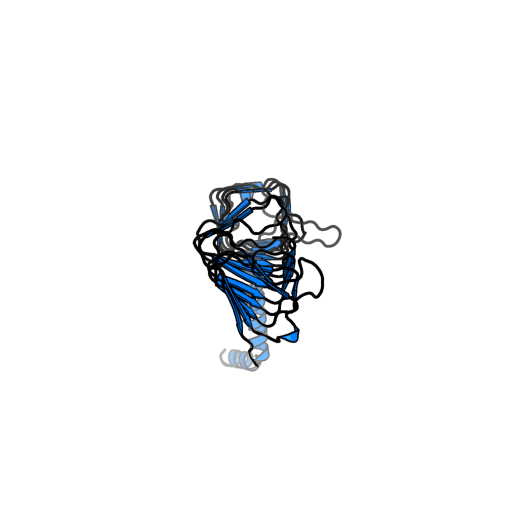 1 165 ? 7.121 -9.989 7.748 1.00 57.69 165 GLY A CA 1
ATOM 1311 C C . GLY A 1 165 ? 6.623 -10.878 6.603 1.00 57.69 165 GLY A C 1
ATOM 1312 O O . GLY A 1 165 ? 5.855 -11.814 6.846 1.00 57.69 165 GLY A O 1
ATOM 1313 N N . GLY A 1 166 ? 7.031 -10.580 5.368 1.00 73.44 166 GLY A N 1
ATOM 1314 C CA . GLY A 1 166 ? 6.356 -11.100 4.184 1.00 73.44 166 GLY A CA 1
ATOM 1315 C C . GLY A 1 166 ? 4.987 -10.459 3.951 1.00 73.44 166 GLY A C 1
ATOM 1316 O O . GLY A 1 166 ? 4.606 -9.523 4.650 1.00 73.44 166 GLY A O 1
ATOM 1317 N N . GLY A 1 167 ? 4.245 -10.983 2.977 1.00 85.00 167 GLY A N 1
ATOM 1318 C CA . GLY A 1 167 ? 2.869 -10.569 2.691 1.00 85.00 167 GLY A CA 1
ATOM 1319 C C . GLY A 1 167 ? 2.734 -9.529 1.579 1.00 85.00 167 GLY A C 1
ATOM 1320 O O . GLY A 1 167 ? 3.703 -9.176 0.898 1.00 85.00 167 GLY A O 1
ATOM 1321 N N . ILE A 1 168 ? 1.499 -9.074 1.381 1.00 86.69 168 ILE A N 1
ATOM 1322 C CA . ILE A 1 168 ? 1.122 -8.124 0.331 1.00 86.69 168 ILE A CA 1
ATOM 1323 C C . ILE A 1 168 ? 0.913 -6.744 0.944 1.00 86.69 168 ILE A C 1
ATOM 1325 O O . ILE A 1 168 ? 0.192 -6.579 1.920 1.00 86.69 168 ILE A O 1
ATOM 1329 N N . ILE A 1 169 ? 1.516 -5.721 0.356 1.00 86.50 169 ILE A N 1
ATOM 1330 C CA . ILE A 1 169 ? 1.274 -4.334 0.747 1.00 86.50 169 ILE A CA 1
ATOM 1331 C C . ILE A 1 169 ? 0.793 -3.610 -0.487 1.00 86.50 169 ILE A C 1
ATOM 1333 O O . ILE A 1 169 ? 1.488 -3.579 -1.500 1.00 86.50 169 ILE A O 1
ATOM 1337 N N . LYS A 1 170 ? -0.403 -3.036 -0.414 1.00 88.31 170 LYS A N 1
ATOM 1338 C CA . LYS A 1 170 ? -1.007 -2.356 -1.552 1.00 88.31 170 LYS A CA 1
ATOM 1339 C C . LYS A 1 170 ? -1.230 -0.885 -1.242 1.00 88.31 170 LYS A C 1
ATOM 1341 O O . LYS A 1 170 ? -1.861 -0.552 -0.248 1.00 88.31 170 LYS A O 1
ATOM 1346 N N . PHE A 1 171 ? -0.769 -0.023 -2.137 1.00 86.44 171 PHE A N 1
ATOM 1347 C CA . PHE A 1 171 ? -1.067 1.402 -2.156 1.00 86.44 171 PHE A CA 1
ATOM 1348 C C . PHE A 1 171 ? -1.898 1.710 -3.394 1.00 86.44 171 PHE A C 1
ATOM 1350 O O . PHE A 1 171 ? -1.459 1.474 -4.518 1.00 86.44 171 PHE A O 1
ATOM 1357 N N . LYS A 1 172 ? -3.100 2.242 -3.192 1.00 89.56 172 LYS A N 1
ATOM 1358 C CA . LYS A 1 172 ? -3.996 2.706 -4.246 1.00 89.56 172 LYS A CA 1
ATOM 1359 C C . LYS A 1 172 ? -4.309 4.179 -4.047 1.00 89.56 172 LYS A C 1
ATOM 1361 O O . LYS A 1 172 ? -4.470 4.624 -2.912 1.00 89.56 172 LYS A O 1
ATOM 1366 N N . ASN A 1 173 ? -4.361 4.947 -5.137 1.00 87.31 173 ASN A N 1
ATOM 1367 C CA . ASN A 1 173 ? -4.673 6.383 -5.103 1.00 87.31 173 ASN A CA 1
ATOM 1368 C C . ASN A 1 173 ? -3.815 7.149 -4.069 1.00 87.31 173 ASN A C 1
ATOM 1370 O O . ASN A 1 173 ? -4.270 8.107 -3.449 1.00 87.31 173 ASN A O 1
ATOM 1374 N N . THR A 1 174 ? -2.595 6.668 -3.821 1.00 78.62 174 THR A N 1
ATOM 1375 C CA . THR A 1 174 ? -1.755 7.124 -2.715 1.00 78.62 174 THR A CA 1
ATOM 1376 C C . THR A 1 174 ? -0.757 8.159 -3.211 1.00 78.62 174 THR A C 1
ATOM 1378 O O . THR A 1 174 ? -0.169 8.012 -4.285 1.00 78.62 174 THR A O 1
ATOM 1381 N N . LYS A 1 175 ? -0.544 9.202 -2.409 1.00 76.25 175 LYS A N 1
ATOM 1382 C CA . LYS A 1 175 ? 0.486 10.217 -2.635 1.00 76.25 175 LYS A CA 1
ATOM 1383 C C . LYS A 1 175 ? 1.566 10.127 -1.570 1.00 76.25 175 LYS A C 1
ATOM 1385 O O . LYS A 1 175 ? 1.317 9.729 -0.432 1.00 76.25 175 LYS A O 1
ATOM 1390 N N . ARG A 1 176 ? 2.769 10.534 -1.950 1.00 73.12 176 ARG A N 1
ATOM 1391 C CA . ARG A 1 176 ? 3.921 10.597 -1.064 1.00 73.12 176 ARG A CA 1
ATOM 1392 C C . ARG A 1 176 ? 4.680 11.889 -1.310 1.00 73.12 176 ARG A C 1
ATOM 1394 O O . ARG A 1 176 ? 4.842 12.291 -2.459 1.00 73.12 176 ARG A O 1
ATOM 1401 N N . ASP A 1 177 ? 5.190 12.486 -0.248 1.00 69.12 177 ASP A N 1
ATOM 1402 C CA . ASP A 1 177 ? 6.168 13.558 -0.340 1.00 69.12 177 ASP A CA 1
ATOM 1403 C C . ASP A 1 177 ? 7.628 13.053 -0.399 1.00 69.12 177 ASP A C 1
ATOM 1405 O O . ASP A 1 177 ? 7.927 11.854 -0.469 1.00 69.12 177 ASP A O 1
ATOM 1409 N N . LYS A 1 178 ? 8.565 14.004 -0.399 1.00 66.50 178 LYS A N 1
ATOM 1410 C CA . LYS A 1 178 ? 10.004 13.738 -0.540 1.00 66.50 178 LYS A CA 1
ATOM 1411 C C . LYS A 1 178 ? 10.634 13.089 0.691 1.00 66.50 178 LYS A C 1
ATOM 1413 O O . LYS A 1 178 ? 11.634 12.392 0.569 1.00 66.50 178 LYS A O 1
ATOM 1418 N N . THR A 1 179 ? 10.094 13.372 1.869 1.00 62.62 179 THR A N 1
ATOM 1419 C CA . THR A 1 179 ? 10.675 13.003 3.169 1.00 62.62 179 THR A CA 1
ATOM 1420 C C . THR A 1 179 ? 10.180 11.645 3.656 1.00 62.62 179 THR A C 1
ATOM 1422 O O . THR A 1 179 ? 10.726 11.095 4.613 1.00 62.62 179 THR A O 1
ATOM 1425 N N . SER A 1 180 ? 9.172 11.082 2.990 1.00 65.19 180 SER A N 1
ATOM 1426 C CA . SER A 1 180 ? 8.694 9.745 3.295 1.00 65.19 180 SER A CA 1
ATOM 1427 C C . SER A 1 180 ? 9.614 8.665 2.720 1.00 65.19 180 SER A C 1
ATOM 1429 O O . SER A 1 180 ? 9.959 8.671 1.534 1.00 65.19 180 SER A O 1
ATOM 1431 N N . HIS A 1 181 ? 9.961 7.689 3.554 1.00 66.69 181 HIS A N 1
ATOM 1432 C CA . HIS A 1 181 ? 10.812 6.560 3.186 1.00 66.69 181 HIS A CA 1
ATOM 1433 C C . HIS A 1 181 ? 10.052 5.252 3.384 1.00 66.69 181 HIS A C 1
ATOM 1435 O O . HIS A 1 181 ? 9.607 4.961 4.493 1.00 66.69 181 HIS A O 1
ATOM 1441 N N . PHE A 1 182 ? 9.952 4.459 2.318 1.00 70.88 182 PHE A N 1
ATOM 1442 C CA . PHE A 1 182 ? 9.396 3.110 2.346 1.00 70.88 182 PHE A CA 1
ATOM 1443 C C . PHE A 1 182 ? 10.511 2.108 2.115 1.00 70.88 182 PHE A C 1
ATOM 1445 O O . PHE A 1 182 ? 11.129 2.122 1.052 1.00 70.88 182 PHE A O 1
ATOM 1452 N N . GLY A 1 183 ? 10.748 1.235 3.088 1.00 65.69 183 GLY A N 1
ATOM 1453 C CA . GLY A 1 183 ? 11.665 0.121 2.901 1.00 65.69 183 GLY A CA 1
ATOM 1454 C C . GLY A 1 183 ? 11.055 -1.173 3.360 1.00 65.69 183 GLY A C 1
ATOM 1455 O O . GLY A 1 183 ? 10.766 -1.306 4.539 1.00 65.69 183 GLY A O 1
ATOM 1456 N N . THR A 1 184 ? 10.859 -2.104 2.428 1.00 68.25 184 THR A N 1
ATOM 1457 C CA . THR A 1 184 ? 10.262 -3.413 2.703 1.00 68.25 184 THR A CA 1
ATOM 1458 C C . THR A 1 184 ? 11.262 -4.537 2.489 1.00 68.25 184 THR A C 1
ATOM 1460 O O . THR A 1 184 ? 12.198 -4.353 1.725 1.00 68.25 184 THR A O 1
ATOM 1463 N N . ARG A 1 185 ? 11.085 -5.691 3.134 1.00 72.31 185 ARG A N 1
ATOM 1464 C CA . ARG A 1 185 ? 11.858 -6.909 2.834 1.00 72.31 185 ARG A CA 1
ATOM 1465 C C . ARG A 1 185 ? 10.910 -8.093 2.701 1.00 72.31 185 ARG A C 1
ATOM 1467 O O . ARG A 1 185 ? 9.913 -8.151 3.423 1.00 72.31 185 ARG A O 1
ATOM 1474 N N . ASN A 1 186 ? 11.227 -9.035 1.817 1.00 77.38 186 ASN A N 1
ATOM 1475 C CA . ASN A 1 186 ? 10.459 -10.262 1.574 1.00 77.38 186 ASN A CA 1
ATOM 1476 C C . ASN A 1 186 ? 8.979 -10.039 1.208 1.00 77.38 186 ASN A C 1
ATOM 1478 O O . ASN A 1 186 ? 8.160 -10.915 1.458 1.00 77.38 186 ASN A O 1
ATOM 1482 N N . SER A 1 187 ? 8.604 -8.879 0.665 1.00 80.81 187 SER A N 1
ATOM 1483 C CA . SER A 1 187 ? 7.194 -8.490 0.486 1.00 80.81 187 SER A CA 1
ATOM 1484 C C . SER A 1 187 ? 6.787 -8.412 -0.989 1.00 80.81 187 SER A C 1
ATOM 1486 O O . SER A 1 187 ? 7.631 -8.300 -1.883 1.00 80.81 187 SER A O 1
ATOM 1488 N N . HIS A 1 188 ? 5.480 -8.452 -1.247 1.00 86.19 188 HIS A N 1
ATOM 1489 C CA . HIS A 1 188 ? 4.905 -8.107 -2.543 1.00 86.19 188 HIS A CA 1
ATOM 1490 C C . HIS A 1 188 ? 4.254 -6.723 -2.449 1.00 86.19 188 HIS A C 1
ATOM 1492 O O . HIS A 1 188 ? 3.252 -6.543 -1.759 1.00 86.19 188 HIS A O 1
ATOM 1498 N N . LEU A 1 189 ? 4.834 -5.736 -3.126 1.00 86.62 189 LEU A N 1
ATOM 1499 C CA . LEU A 1 189 ? 4.359 -4.358 -3.134 1.00 86.62 189 LEU A CA 1
ATOM 1500 C C . LEU A 1 189 ? 3.509 -4.103 -4.381 1.00 86.62 189 LEU A C 1
ATOM 1502 O O . LEU A 1 189 ? 3.983 -4.294 -5.496 1.00 86.62 189 LEU A O 1
ATOM 1506 N N . ILE A 1 190 ? 2.278 -3.630 -4.194 1.00 89.12 190 ILE A N 1
ATOM 1507 C CA . ILE A 1 190 ? 1.357 -3.260 -5.273 1.00 89.12 190 ILE A CA 1
ATOM 1508 C C . ILE A 1 190 ? 1.119 -1.753 -5.237 1.00 89.12 190 ILE A C 1
ATOM 1510 O O . ILE A 1 190 ? 0.660 -1.219 -4.230 1.00 89.12 190 ILE A O 1
ATOM 1514 N N . LEU A 1 191 ? 1.382 -1.074 -6.347 1.00 88.69 191 LEU A N 1
ATOM 1515 C CA . LEU A 1 191 ? 1.164 0.354 -6.548 1.00 88.69 191 LEU A CA 1
ATOM 1516 C C . LEU A 1 191 ? 0.104 0.551 -7.640 1.00 88.69 191 LEU A C 1
ATOM 1518 O O . LEU A 1 191 ? 0.330 0.205 -8.796 1.00 88.69 191 LEU A O 1
ATOM 1522 N N . GLU A 1 192 ? -1.055 1.102 -7.291 1.00 92.44 192 GLU A N 1
ATOM 1523 C CA . GLU A 1 192 ? -2.176 1.331 -8.210 1.00 92.44 192 GLU A CA 1
ATOM 1524 C C . GLU A 1 192 ? -2.580 2.810 -8.211 1.00 92.44 192 GLU A C 1
ATOM 1526 O O . GLU A 1 192 ? -2.779 3.408 -7.154 1.00 92.44 192 GLU A O 1
ATOM 1531 N N . ASN A 1 193 ? -2.754 3.411 -9.390 1.00 91.31 193 ASN A N 1
ATOM 1532 C CA . ASN A 1 193 ? -3.153 4.819 -9.516 1.00 91.31 193 ASN A CA 1
ATOM 1533 C C . ASN A 1 193 ? -2.219 5.786 -8.759 1.00 91.31 193 ASN A C 1
ATOM 1535 O O . ASN A 1 193 ? -2.672 6.741 -8.123 1.00 91.31 193 ASN A O 1
ATOM 1539 N N . ILE A 1 194 ? -0.912 5.525 -8.795 1.00 85.88 194 ILE A N 1
ATOM 1540 C CA . ILE A 1 194 ? 0.098 6.374 -8.160 1.00 85.88 194 ILE A CA 1
ATOM 1541 C C . ILE A 1 194 ? 0.540 7.457 -9.137 1.00 85.88 194 ILE A C 1
ATOM 1543 O O . ILE A 1 194 ? 0.765 7.188 -10.314 1.00 85.88 194 ILE A O 1
ATOM 1547 N N . GLN A 1 195 ? 0.698 8.682 -8.642 1.00 84.62 195 GLN A N 1
ATOM 1548 C CA . GLN A 1 195 ? 1.341 9.772 -9.373 1.00 84.62 195 GLN A CA 1
ATOM 1549 C C . GLN A 1 195 ? 2.579 10.213 -8.597 1.00 84.62 195 GLN A C 1
ATOM 1551 O O . GLN A 1 195 ? 2.468 10.636 -7.447 1.00 84.62 195 GLN A O 1
ATOM 1556 N N . SER A 1 196 ? 3.749 10.086 -9.217 1.00 77.44 196 SER A N 1
ATOM 1557 C CA . SER A 1 196 ? 5.046 10.385 -8.610 1.00 77.44 196 SER A CA 1
ATOM 1558 C C . SER A 1 196 ? 5.882 11.270 -9.535 1.00 77.44 196 SER A C 1
ATOM 1560 O O . SER A 1 196 ? 5.996 11.026 -10.742 1.00 77.44 196 SER A O 1
ATOM 1562 N N . ASP A 1 197 ? 6.455 12.322 -8.954 1.00 72.00 197 ASP A N 1
ATOM 1563 C CA . ASP A 1 197 ? 7.404 13.219 -9.609 1.00 72.00 197 ASP A CA 1
ATOM 1564 C C . ASP A 1 197 ? 8.840 13.021 -9.105 1.00 72.00 197 ASP A C 1
ATOM 1566 O O . ASP A 1 197 ? 9.082 12.234 -8.184 1.00 72.00 197 ASP A O 1
ATOM 1570 N N . ALA A 1 198 ? 9.765 13.780 -9.710 1.00 58.97 198 ALA A N 1
ATOM 1571 C CA . ALA A 1 198 ? 11.223 13.719 -9.563 1.00 58.97 198 ALA A CA 1
ATOM 1572 C C . ALA A 1 198 ? 11.766 13.601 -8.136 1.00 58.97 198 ALA A C 1
ATOM 1574 O O . ALA A 1 198 ? 12.929 13.269 -7.929 1.00 58.97 198 ALA A O 1
ATOM 1575 N N . ASN A 1 199 ? 10.952 13.953 -7.148 1.00 56.53 199 ASN A N 1
ATOM 1576 C CA . ASN A 1 199 ? 11.377 14.059 -5.772 1.00 56.53 199 ASN A CA 1
ATOM 1577 C C . ASN A 1 199 ? 10.720 13.040 -4.834 1.00 56.53 199 ASN A C 1
ATOM 1579 O O . ASN A 1 199 ? 10.984 13.060 -3.635 1.00 56.53 199 ASN A O 1
ATOM 1583 N N . SER A 1 200 ? 9.851 12.177 -5.356 1.00 58.12 200 SER A N 1
ATOM 1584 C CA . SER A 1 200 ? 9.093 11.171 -4.600 1.00 58.12 200 SER A CA 1
ATOM 1585 C C . SER A 1 200 ? 9.538 9.768 -5.007 1.00 58.12 200 SER A C 1
ATOM 1587 O O . SER A 1 200 ? 8.763 8.933 -5.460 1.00 58.12 200 SER A O 1
ATOM 1589 N N . SER A 1 201 ? 10.836 9.527 -4.905 1.00 61.81 201 SER A N 1
ATOM 1590 C CA . SER A 1 201 ? 11.477 8.347 -5.458 1.00 61.81 201 SER A CA 1
ATOM 1591 C C . SER A 1 201 ? 11.255 7.119 -4.557 1.00 61.81 201 SER A C 1
ATOM 1593 O O . SER A 1 201 ? 11.487 7.159 -3.343 1.00 61.81 201 SER A O 1
ATOM 1595 N N . TRP A 1 202 ? 10.684 6.034 -5.087 1.00 67.94 202 TRP A N 1
ATOM 1596 C CA . TRP A 1 202 ? 10.417 4.788 -4.343 1.00 67.94 202 TRP A CA 1
ATOM 1597 C C . TRP A 1 202 ? 11.710 3.964 -4.165 1.00 67.94 202 TRP A C 1
ATOM 1599 O O . TRP A 1 202 ? 11.787 2.816 -4.587 1.00 67.94 202 TRP A O 1
ATOM 1609 N N . ASP A 1 203 ? 12.734 4.585 -3.569 1.00 54.78 203 ASP A N 1
ATOM 1610 C CA . ASP A 1 203 ? 14.146 4.226 -3.792 1.00 54.78 203 ASP A CA 1
ATOM 1611 C C . ASP A 1 203 ? 14.765 3.259 -2.785 1.00 54.78 203 ASP A C 1
ATOM 1613 O O . ASP A 1 203 ? 15.835 2.713 -3.038 1.00 54.78 203 ASP A O 1
ATOM 1617 N N . ASN A 1 204 ? 14.124 3.047 -1.637 1.00 53.84 204 ASN A N 1
ATOM 1618 C CA . ASN A 1 204 ? 14.719 2.314 -0.515 1.00 53.84 204 ASN A CA 1
ATOM 1619 C C . ASN A 1 204 ? 13.994 1.006 -0.208 1.00 53.84 204 ASN A C 1
ATOM 1621 O O . ASN A 1 204 ? 13.862 0.628 0.955 1.00 53.84 204 ASN A O 1
ATOM 1625 N N . ILE A 1 205 ? 13.525 0.302 -1.236 1.00 62.75 205 ILE A N 1
ATOM 1626 C CA . ILE A 1 205 ? 12.808 -0.955 -1.044 1.00 62.75 205 ILE A CA 1
ATOM 1627 C C . ILE A 1 205 ? 13.818 -2.105 -0.949 1.00 62.75 205 ILE A C 1
ATOM 1629 O O . ILE A 1 205 ? 14.468 -2.433 -1.926 1.00 62.75 205 ILE A O 1
ATOM 1633 N N . GLY A 1 206 ? 13.988 -2.681 0.241 1.00 57.28 206 GLY A N 1
ATOM 1634 C CA . GLY A 1 206 ? 14.998 -3.705 0.511 1.00 57.28 206 GLY A CA 1
ATOM 1635 C C . GLY A 1 206 ? 14.761 -5.057 -0.178 1.00 57.28 206 GLY A C 1
ATOM 1636 O O . GLY A 1 206 ? 13.662 -5.388 -0.618 1.00 57.28 206 GLY A O 1
ATOM 1637 N N . GLU A 1 207 ? 15.825 -5.858 -0.221 1.00 65.56 207 GLU A N 1
ATOM 1638 C CA . GLU A 1 207 ? 15.856 -7.188 -0.842 1.00 65.56 207 GLU A CA 1
ATOM 1639 C C . GLU A 1 207 ? 15.312 -8.300 0.069 1.00 65.56 207 GLU A C 1
ATOM 1641 O O . GLU A 1 207 ? 15.502 -8.233 1.294 1.00 65.56 207 GLU A O 1
ATOM 1646 N N . PRO A 1 208 ? 14.753 -9.384 -0.510 1.00 63.78 208 PRO A N 1
ATOM 1647 C CA . PRO A 1 208 ? 14.148 -9.507 -1.848 1.00 63.78 208 PRO A CA 1
ATOM 1648 C C . PRO A 1 208 ? 12.699 -8.982 -1.895 1.00 63.78 208 PRO A C 1
ATOM 1650 O O . PRO A 1 208 ? 11.961 -9.062 -0.910 1.00 63.78 208 PRO A O 1
ATOM 1653 N N . LEU A 1 209 ? 12.273 -8.477 -3.057 1.00 78.62 209 LEU A N 1
ATOM 1654 C CA . LEU A 1 209 ? 10.954 -7.865 -3.267 1.00 78.62 209 LEU A CA 1
ATOM 1655 C C . LEU A 1 209 ? 10.334 -8.242 -4.617 1.00 78.62 209 LEU A C 1
ATOM 1657 O O . LEU A 1 209 ? 11.027 -8.265 -5.633 1.00 78.62 209 LEU A O 1
ATOM 1661 N N . SER A 1 210 ? 9.011 -8.417 -4.649 1.00 86.62 210 SER A N 1
ATOM 1662 C CA . SER A 1 210 ? 8.223 -8.305 -5.887 1.00 86.62 210 SER A CA 1
ATOM 1663 C C . SER A 1 210 ? 7.448 -6.984 -5.928 1.00 86.62 210 SER A C 1
ATOM 1665 O O . SER A 1 210 ? 6.784 -6.638 -4.954 1.00 86.62 210 SER A O 1
ATOM 1667 N N . LEU A 1 211 ? 7.522 -6.247 -7.037 1.00 87.94 211 LEU A N 1
ATOM 1668 C CA . LEU A 1 211 ? 6.868 -4.950 -7.230 1.00 87.94 211 LEU A CA 1
ATOM 1669 C C . LEU A 1 211 ? 5.917 -4.997 -8.429 1.00 87.94 211 LEU A C 1
ATOM 1671 O O . LEU A 1 211 ? 6.358 -5.173 -9.562 1.00 87.94 211 LEU A O 1
ATOM 1675 N N . HIS A 1 212 ? 4.626 -4.778 -8.190 1.00 91.62 212 HIS A N 1
ATOM 1676 C CA . HIS A 1 212 ? 3.596 -4.634 -9.219 1.00 91.62 212 HIS A CA 1
ATOM 1677 C C . HIS A 1 212 ? 3.096 -3.190 -9.255 1.00 91.62 212 HIS A C 1
ATOM 1679 O O . HIS A 1 212 ? 2.583 -2.673 -8.270 1.00 91.62 212 HIS A O 1
ATOM 1685 N N . ILE A 1 213 ? 3.225 -2.530 -10.398 1.00 91.94 213 ILE A N 1
ATOM 1686 C CA . ILE A 1 213 ? 2.747 -1.175 -10.655 1.00 91.94 213 ILE A CA 1
ATOM 1687 C C . ILE A 1 213 ? 1.664 -1.217 -11.735 1.00 91.94 213 ILE A C 1
ATOM 1689 O O . ILE A 1 213 ? 1.857 -1.822 -12.788 1.00 91.94 213 ILE A O 1
ATOM 1693 N N . LYS A 1 214 ? 0.535 -0.547 -11.502 1.00 95.19 214 LYS A N 1
ATOM 1694 C CA . LYS A 1 214 ? -0.600 -0.503 -12.428 1.00 95.19 214 LYS A CA 1
ATOM 1695 C C . LYS A 1 214 ? -1.223 0.887 -12.497 1.00 95.19 214 LYS A C 1
ATOM 1697 O O . LYS A 1 214 ? -1.344 1.560 -11.472 1.00 95.19 214 LYS A O 1
ATOM 1702 N N . ASN A 1 215 ? -1.681 1.293 -13.684 1.00 95.56 215 ASN A N 1
ATOM 1703 C CA . ASN A 1 215 ? -2.482 2.510 -13.885 1.00 95.56 215 ASN A CA 1
ATOM 1704 C C . ASN A 1 215 ? -1.829 3.771 -13.290 1.00 95.56 215 ASN A C 1
ATOM 1706 O O . ASN A 1 215 ? -2.508 4.630 -12.735 1.00 95.56 215 ASN A O 1
ATOM 1710 N N . SER A 1 216 ? -0.500 3.849 -13.315 1.00 91.69 216 SER A N 1
ATOM 1711 C CA . SER A 1 216 ? 0.262 4.845 -12.560 1.00 91.69 216 SER A CA 1
ATOM 1712 C C . SER A 1 216 ? 1.079 5.747 -13.480 1.00 91.69 216 SER A C 1
ATOM 1714 O O . SER A 1 216 ? 1.325 5.423 -14.638 1.00 91.69 216 SER A O 1
ATOM 1716 N N . LYS A 1 217 ? 1.520 6.893 -12.963 1.00 89.81 217 LYS A N 1
ATOM 1717 C CA . LYS A 1 217 ? 2.351 7.863 -13.672 1.00 89.81 217 LYS A CA 1
ATOM 1718 C C . LYS A 1 217 ? 3.591 8.194 -12.856 1.00 89.81 217 LYS A C 1
ATOM 1720 O O . LYS A 1 217 ? 3.486 8.695 -11.739 1.00 89.81 217 LYS A O 1
ATOM 1725 N N . PHE A 1 218 ? 4.758 7.962 -13.443 1.00 86.50 218 PHE A N 1
ATOM 1726 C CA . PHE A 1 218 ? 6.051 8.241 -12.830 1.00 86.50 218 PHE A CA 1
ATOM 1727 C C . PHE A 1 218 ? 6.877 9.140 -13.738 1.00 86.50 218 PHE A C 1
ATOM 1729 O O . PHE A 1 218 ? 7.021 8.867 -14.931 1.00 86.50 218 PHE A O 1
ATOM 1736 N N . THR A 1 219 ? 7.442 10.201 -13.164 1.00 84.12 219 THR A N 1
ATOM 1737 C CA . THR A 1 219 ? 8.318 11.132 -13.881 1.00 84.12 219 THR A CA 1
ATOM 1738 C C . THR A 1 219 ? 9.645 11.341 -13.142 1.00 84.12 219 THR A C 1
ATOM 1740 O O . THR A 1 219 ? 9.670 11.351 -11.913 1.00 84.12 219 THR A O 1
ATOM 1743 N N . ASN A 1 220 ? 10.749 11.507 -13.879 1.00 78.44 220 ASN A N 1
ATOM 1744 C CA . ASN A 1 220 ? 12.064 11.933 -13.379 1.00 78.44 220 ASN A CA 1
ATOM 1745 C C . ASN A 1 220 ? 12.657 11.077 -12.237 1.00 78.44 220 ASN A C 1
ATOM 1747 O O . ASN A 1 220 ? 13.092 11.600 -11.218 1.00 78.44 220 ASN A O 1
ATOM 1751 N N . GLY A 1 221 ? 12.726 9.755 -12.400 1.00 69.12 221 GLY A N 1
ATOM 1752 C CA . GLY A 1 221 ? 13.357 8.881 -11.397 1.00 69.12 221 GLY A CA 1
ATOM 1753 C C . GLY A 1 221 ? 12.439 8.425 -10.258 1.00 69.12 221 GLY A C 1
ATOM 1754 O O . GLY A 1 221 ? 12.924 7.851 -9.294 1.00 69.12 221 GLY A O 1
ATOM 1755 N N . GLY A 1 222 ? 11.117 8.595 -10.382 1.00 61.50 222 GLY A N 1
ATOM 1756 C CA . GLY A 1 222 ? 10.135 8.123 -9.392 1.00 61.50 222 GLY A CA 1
ATOM 1757 C C . GLY A 1 222 ? 10.135 6.608 -9.100 1.00 61.50 222 GLY A C 1
ATOM 1758 O O . GLY A 1 222 ? 9.514 6.181 -8.133 1.00 61.50 222 GLY A O 1
ATOM 1759 N N . ILE A 1 223 ? 10.836 5.780 -9.885 1.00 65.75 223 ILE A N 1
ATOM 1760 C CA . ILE A 1 223 ? 10.985 4.335 -9.646 1.00 65.75 223 ILE A CA 1
ATOM 1761 C C . ILE A 1 223 ? 12.475 4.007 -9.598 1.00 65.75 223 ILE A C 1
ATOM 1763 O O . ILE A 1 223 ? 13.115 4.060 -10.649 1.00 65.75 223 ILE A O 1
ATOM 1767 N N . ILE A 1 224 ? 13.010 3.619 -8.435 1.00 61.50 224 ILE A N 1
ATOM 1768 C CA . ILE A 1 224 ? 14.356 3.041 -8.337 1.00 61.50 224 ILE A CA 1
ATOM 1769 C C . ILE A 1 224 ? 14.338 1.824 -7.402 1.00 61.50 224 ILE A C 1
ATOM 1771 O O . ILE A 1 224 ? 14.546 1.910 -6.198 1.00 61.50 224 ILE A O 1
ATOM 1775 N N . GLY A 1 225 ? 14.127 0.649 -7.992 1.00 58.91 225 GLY A N 1
ATOM 1776 C CA . GLY A 1 225 ? 14.109 -0.647 -7.310 1.00 58.91 225 GLY A CA 1
ATOM 1777 C C . GLY A 1 225 ? 15.498 -1.191 -6.962 1.00 58.91 225 GLY A C 1
ATOM 1778 O O . GLY A 1 225 ? 15.906 -2.239 -7.459 1.00 58.91 225 GLY A O 1
ATOM 1779 N N . GLY A 1 226 ? 16.262 -0.489 -6.127 1.00 62.41 226 GLY A N 1
ATOM 1780 C CA . GLY A 1 226 ? 17.479 -1.071 -5.558 1.00 62.41 226 GLY A CA 1
ATOM 1781 C C . GLY A 1 226 ? 17.121 -2.278 -4.693 1.00 62.41 226 GLY A C 1
ATOM 1782 O O . GLY A 1 226 ? 16.771 -2.086 -3.540 1.00 62.41 226 GLY A O 1
ATOM 1783 N N . GLY A 1 227 ? 17.183 -3.490 -5.250 1.00 72.81 227 GLY A N 1
ATOM 1784 C CA . GLY A 1 227 ? 16.853 -4.718 -4.529 1.00 72.81 227 GLY A CA 1
ATOM 1785 C C . GLY A 1 227 ? 15.539 -5.415 -4.884 1.00 72.81 227 GLY A C 1
ATOM 1786 O O . GLY A 1 227 ? 15.005 -6.216 -4.112 1.00 72.81 227 GLY A O 1
ATOM 1787 N N . VAL A 1 228 ? 14.993 -5.118 -6.060 1.00 81.50 228 VAL A N 1
ATOM 1788 C CA . VAL A 1 228 ? 13.788 -5.783 -6.559 1.00 81.50 228 VAL A CA 1
ATOM 1789 C C . VAL A 1 228 ? 14.160 -7.062 -7.307 1.00 81.50 228 VAL A C 1
ATOM 1791 O O . VAL A 1 228 ? 14.967 -7.043 -8.235 1.00 81.50 228 VAL A O 1
ATOM 1794 N N . ASP A 1 229 ? 13.543 -8.181 -6.934 1.00 86.94 229 ASP A N 1
ATOM 1795 C CA . ASP A 1 229 ? 13.707 -9.446 -7.650 1.00 86.94 229 ASP A CA 1
ATOM 1796 C C . ASP A 1 229 ? 12.830 -9.456 -8.897 1.00 86.94 229 ASP A C 1
ATOM 1798 O O . ASP A 1 229 ? 13.328 -9.694 -9.994 1.00 86.94 229 ASP A O 1
ATOM 1802 N N . SER A 1 230 ? 11.538 -9.154 -8.743 1.00 88.81 230 SER A N 1
ATOM 1803 C CA . SER A 1 230 ? 10.591 -9.115 -9.856 1.00 88.81 230 SER A CA 1
ATOM 1804 C C . SER A 1 230 ? 9.847 -7.787 -9.931 1.00 88.81 230 SER A C 1
ATOM 1806 O O . SER A 1 230 ? 9.313 -7.297 -8.938 1.00 88.81 230 SER A O 1
ATOM 1808 N N . LEU A 1 231 ? 9.819 -7.199 -11.123 1.00 90.75 231 LEU A N 1
ATOM 1809 C CA . LEU A 1 231 ? 9.098 -5.972 -11.428 1.00 90.75 231 LEU A CA 1
ATOM 1810 C C . LEU A 1 231 ? 8.038 -6.252 -12.492 1.00 90.75 231 LEU A C 1
ATOM 1812 O O . LEU A 1 231 ? 8.335 -6.819 -13.538 1.00 90.75 231 LEU A O 1
ATOM 1816 N N . TYR A 1 232 ? 6.812 -5.808 -12.266 1.00 94.19 232 TYR A N 1
ATOM 1817 C CA . TYR A 1 232 ? 5.752 -5.847 -13.263 1.00 94.19 232 TYR A CA 1
ATOM 1818 C C . TYR A 1 232 ? 5.073 -4.483 -13.323 1.00 94.19 232 TYR A C 1
ATOM 1820 O O . TYR A 1 232 ? 4.492 -4.038 -12.339 1.00 94.19 232 TYR A O 1
ATOM 1828 N N . ILE A 1 233 ? 5.162 -3.796 -14.458 1.00 93.94 233 ILE A N 1
ATOM 1829 C CA . ILE A 1 233 ? 4.526 -2.497 -14.685 1.00 93.94 233 ILE A CA 1
ATOM 1830 C C . ILE A 1 233 ? 3.529 -2.647 -15.823 1.00 93.94 233 ILE A C 1
ATOM 1832 O O . ILE A 1 233 ? 3.907 -3.063 -16.915 1.00 93.94 233 ILE A O 1
ATOM 1836 N N . GLU A 1 234 ? 2.278 -2.260 -15.598 1.00 96.31 234 GLU A N 1
ATOM 1837 C CA . GLU A 1 234 ? 1.251 -2.281 -16.635 1.00 96.31 234 GLU A CA 1
ATOM 1838 C C . GLU A 1 234 ? 0.435 -0.988 -16.709 1.00 96.31 234 GLU A C 1
ATOM 1840 O O . GLU A 1 234 ? 0.221 -0.309 -15.698 1.00 96.31 234 GLU A O 1
ATOM 1845 N N . ASN A 1 235 ? -0.058 -0.663 -17.908 1.00 96.44 235 ASN A N 1
ATOM 1846 C CA . ASN A 1 235 ? -1.017 0.425 -18.148 1.00 96.44 235 ASN A CA 1
ATOM 1847 C C . ASN A 1 235 ? -0.584 1.762 -17.521 1.00 96.44 235 ASN A C 1
ATOM 1849 O O . ASN A 1 235 ? -1.386 2.451 -16.898 1.00 96.44 235 ASN A O 1
ATOM 1853 N N . SER A 1 236 ? 0.706 2.090 -17.598 1.00 93.50 236 SER A N 1
ATOM 1854 C CA . SER A 1 236 ? 1.302 3.207 -16.858 1.00 93.50 236 SER A CA 1
ATOM 1855 C C . SER A 1 236 ? 2.040 4.186 -17.775 1.00 93.50 236 SER A C 1
ATOM 1857 O O . SER A 1 236 ? 2.475 3.838 -18.871 1.00 93.50 236 SER A O 1
ATOM 1859 N N . GLU A 1 237 ? 2.207 5.423 -17.316 1.00 91.56 237 GLU A N 1
ATOM 1860 C CA . GLU A 1 237 ? 3.009 6.454 -17.977 1.00 91.56 237 GLU A CA 1
ATOM 1861 C C . GLU A 1 237 ? 4.368 6.580 -17.285 1.00 91.56 237 GLU A C 1
ATOM 1863 O O . GLU A 1 237 ? 4.454 6.903 -16.099 1.00 91.56 237 GLU A O 1
ATOM 1868 N N . LEU A 1 238 ? 5.442 6.350 -18.033 1.00 88.81 238 LEU A N 1
ATOM 1869 C CA . LEU A 1 238 ? 6.812 6.357 -17.535 1.00 88.81 238 LEU A CA 1
ATOM 1870 C C . LEU A 1 238 ? 7.614 7.426 -18.272 1.00 88.81 238 LEU A C 1
ATOM 1872 O O . LEU A 1 238 ? 7.782 7.335 -19.486 1.00 88.81 238 LEU A O 1
ATOM 1876 N N . SER A 1 239 ? 8.113 8.438 -17.560 1.00 86.88 239 SER A N 1
ATOM 1877 C CA . SER A 1 239 ? 8.953 9.494 -18.147 1.00 86.88 239 SER A CA 1
ATOM 1878 C C . SER A 1 239 ? 10.245 9.684 -17.357 1.00 86.88 239 SER A C 1
ATOM 1880 O O . SER A 1 239 ? 10.208 9.921 -16.155 1.00 86.88 239 SER A O 1
ATOM 1882 N N . ASP A 1 240 ? 11.393 9.567 -18.012 1.00 83.44 240 ASP A N 1
ATOM 1883 C CA . ASP A 1 240 ? 12.725 9.663 -17.393 1.00 83.44 240 ASP A CA 1
ATOM 1884 C C . ASP A 1 240 ? 12.940 8.786 -16.140 1.00 83.44 240 ASP A C 1
ATOM 1886 O O . ASP A 1 240 ? 13.630 9.168 -15.189 1.00 83.44 240 ASP A O 1
ATOM 1890 N N . VAL A 1 241 ? 12.371 7.578 -16.129 1.00 83.00 241 VAL A N 1
ATOM 1891 C CA . VAL A 1 241 ? 12.439 6.641 -14.991 1.00 83.00 241 VAL A CA 1
ATOM 1892 C C . VAL A 1 241 ? 13.594 5.645 -15.119 1.00 83.00 241 VAL A C 1
ATOM 1894 O O . VAL A 1 241 ? 14.026 5.325 -16.230 1.00 83.00 241 VAL A O 1
ATOM 1897 N N . VAL A 1 242 ? 14.090 5.143 -13.980 1.00 83.31 242 VAL A N 1
ATOM 1898 C CA . VAL A 1 242 ? 15.241 4.226 -13.915 1.00 83.31 242 VAL A CA 1
ATOM 1899 C C . VAL A 1 242 ? 14.893 2.947 -13.134 1.00 83.31 242 VAL A C 1
ATOM 1901 O O . VAL A 1 242 ? 15.355 2.778 -12.002 1.00 83.31 242 VAL A O 1
ATOM 1904 N N . PRO A 1 243 ? 14.063 2.034 -13.677 1.00 83.88 243 PRO A N 1
ATOM 1905 C CA . PRO A 1 243 ? 13.766 0.798 -12.973 1.00 83.88 243 PRO A CA 1
ATOM 1906 C C . PRO A 1 243 ? 15.030 -0.057 -12.833 1.00 83.88 243 PRO A C 1
ATOM 1908 O O . PRO A 1 243 ? 15.786 -0.254 -13.788 1.00 83.88 243 PRO A O 1
ATOM 1911 N N . ALA A 1 244 ? 15.215 -0.596 -11.632 1.00 82.06 244 ALA A N 1
ATOM 1912 C CA . ALA A 1 244 ? 16.211 -1.608 -11.329 1.00 82.06 244 ALA A CA 1
ATOM 1913 C C . ALA A 1 244 ? 15.486 -2.829 -10.760 1.00 82.06 244 ALA A C 1
ATOM 1915 O O . ALA A 1 244 ? 14.637 -2.673 -9.886 1.00 82.06 244 ALA A O 1
ATOM 1916 N N . ALA A 1 245 ? 15.751 -4.007 -11.319 1.00 84.94 245 ALA A N 1
ATOM 1917 C CA . ALA A 1 245 ? 15.205 -5.282 -10.861 1.00 84.94 245 ALA A CA 1
ATOM 1918 C C . ALA A 1 245 ? 15.961 -6.435 -11.527 1.00 84.94 245 ALA A C 1
ATOM 1920 O O . ALA A 1 245 ? 16.358 -6.287 -12.682 1.00 84.94 245 ALA A O 1
ATOM 1921 N N . LYS A 1 246 ? 16.086 -7.592 -10.859 1.00 87.56 246 LYS A N 1
ATOM 1922 C CA . LYS A 1 246 ? 16.696 -8.794 -11.466 1.00 87.56 246 LYS A CA 1
ATOM 1923 C C . LYS A 1 246 ? 15.932 -9.242 -12.713 1.00 87.56 246 LYS A C 1
ATOM 1925 O O . LYS A 1 246 ? 16.548 -9.590 -13.720 1.00 87.56 246 LYS A O 1
ATOM 1930 N N . GLN A 1 247 ? 14.601 -9.199 -12.655 1.00 90.19 247 GLN A N 1
ATOM 1931 C CA . GLN A 1 247 ? 13.723 -9.399 -13.803 1.00 90.19 247 GLN A CA 1
ATOM 1932 C C . GLN A 1 247 ? 12.556 -8.406 -13.799 1.00 90.19 247 GLN A C 1
ATOM 1934 O O . GLN A 1 247 ? 12.002 -8.086 -12.748 1.00 90.19 247 GLN A O 1
ATOM 1939 N N . GLY A 1 248 ? 12.162 -7.932 -14.979 1.00 91.69 248 GLY A N 1
ATOM 1940 C CA . GLY A 1 248 ? 11.104 -6.945 -15.139 1.00 91.69 248 GLY A CA 1
ATOM 1941 C C . GLY A 1 248 ? 10.238 -7.175 -16.373 1.00 91.69 248 GLY A C 1
ATOM 1942 O O . GLY A 1 248 ? 10.748 -7.508 -17.436 1.00 91.69 248 GLY A O 1
ATOM 1943 N N . VAL A 1 249 ? 8.936 -6.939 -16.263 1.00 94.12 249 VAL A N 1
ATOM 1944 C CA . VAL A 1 249 ? 8.012 -6.831 -17.398 1.00 94.12 249 VAL A CA 1
ATOM 1945 C C . VAL A 1 249 ? 7.375 -5.450 -17.357 1.00 94.12 249 VAL A C 1
ATOM 1947 O O . VAL A 1 249 ? 6.864 -5.029 -16.324 1.00 94.12 249 VAL A O 1
ATOM 1950 N N . ILE A 1 250 ? 7.411 -4.732 -18.474 1.00 93.12 250 ILE A N 1
ATOM 1951 C CA . ILE A 1 250 ? 6.748 -3.437 -18.636 1.00 93.12 250 ILE A CA 1
ATOM 1952 C C . ILE A 1 250 ? 5.841 -3.558 -19.848 1.00 93.12 250 ILE A C 1
ATOM 1954 O O . ILE A 1 250 ? 6.329 -3.783 -20.959 1.00 93.12 250 ILE A O 1
ATOM 1958 N N . THR A 1 251 ? 4.533 -3.434 -19.644 1.00 94.31 251 THR A N 1
ATOM 1959 C CA . THR A 1 251 ? 3.556 -3.709 -20.693 1.00 94.31 251 THR A CA 1
ATOM 1960 C C . THR A 1 251 ? 2.426 -2.700 -20.788 1.00 94.31 251 THR A C 1
ATOM 1962 O O . THR A 1 251 ? 1.958 -2.174 -19.784 1.00 94.31 251 THR A O 1
ATOM 1965 N N . ASN A 1 252 ? 1.958 -2.437 -22.011 1.00 93.50 252 ASN A N 1
ATOM 1966 C CA . ASN A 1 252 ? 0.853 -1.512 -22.275 1.00 93.50 252 ASN A CA 1
ATOM 1967 C C . ASN A 1 252 ? 1.092 -0.110 -21.677 1.00 93.50 252 ASN A C 1
ATOM 1969 O O . ASN A 1 252 ? 0.158 0.575 -21.267 1.00 93.50 252 ASN A O 1
ATOM 1973 N N . CYS A 1 253 ? 2.353 0.312 -21.589 1.00 91.62 253 CYS A N 1
ATOM 1974 C CA . CYS A 1 253 ? 2.754 1.592 -21.020 1.00 91.62 253 CYS A CA 1
ATOM 1975 C C . CYS A 1 253 ? 3.035 2.636 -22.106 1.00 91.62 253 CYS A C 1
ATOM 1977 O O . CYS A 1 253 ? 3.391 2.304 -23.239 1.00 91.62 253 CYS A O 1
ATOM 1979 N N . ILE A 1 254 ? 2.947 3.911 -21.727 1.00 89.94 254 ILE A N 1
ATOM 1980 C CA . ILE A 1 254 ? 3.482 5.036 -22.502 1.00 89.94 254 ILE A CA 1
ATOM 1981 C C . ILE A 1 254 ? 4.868 5.365 -21.945 1.00 89.94 254 ILE A C 1
ATOM 1983 O O . ILE A 1 254 ? 5.005 5.676 -20.762 1.00 89.94 254 ILE A O 1
ATOM 1987 N N . ILE A 1 255 ? 5.898 5.294 -22.787 1.00 87.56 255 ILE A N 1
ATOM 1988 C CA . ILE A 1 255 ? 7.301 5.419 -22.387 1.00 87.56 255 ILE A CA 1
ATOM 1989 C C . ILE A 1 255 ? 7.941 6.651 -23.041 1.00 87.56 255 ILE A C 1
ATOM 1991 O O . ILE A 1 255 ? 8.133 6.703 -24.256 1.00 87.56 255 ILE A O 1
ATOM 1995 N N . ASN A 1 256 ? 8.345 7.611 -22.208 1.00 86.56 256 ASN A N 1
ATOM 1996 C CA . ASN A 1 256 ? 9.021 8.859 -22.567 1.00 86.56 256 ASN A CA 1
ATOM 1997 C C . ASN A 1 256 ? 10.355 8.981 -21.805 1.00 86.56 256 ASN A C 1
ATOM 1999 O O . ASN A 1 256 ? 10.531 9.873 -20.981 1.00 86.56 256 ASN A O 1
ATOM 2003 N N . GLY A 1 257 ? 11.274 8.040 -22.029 1.00 81.69 257 GLY A N 1
ATOM 2004 C CA . GLY A 1 257 ? 12.559 7.987 -21.323 1.00 81.69 257 GLY A CA 1
ATOM 2005 C C . GLY A 1 257 ? 12.585 6.894 -20.266 1.00 81.69 257 GLY A C 1
ATOM 2006 O O . GLY A 1 257 ? 12.137 7.071 -19.136 1.00 81.69 257 GLY A O 1
ATOM 2007 N N . LEU A 1 258 ? 13.123 5.739 -20.644 1.00 83.75 258 LEU A N 1
ATOM 2008 C CA . LEU A 1 258 ? 13.261 4.580 -19.768 1.00 83.75 258 LEU A CA 1
ATOM 2009 C C . LEU A 1 258 ? 14.722 4.160 -19.718 1.00 83.75 258 LEU A C 1
ATOM 2011 O O . LEU A 1 258 ? 15.299 3.836 -20.750 1.00 83.75 258 LEU A O 1
ATOM 2015 N N . ARG A 1 259 ? 15.310 4.141 -18.523 1.00 83.75 259 ARG A N 1
ATOM 2016 C CA . ARG A 1 259 ? 16.703 3.748 -18.287 1.00 83.75 259 ARG A CA 1
ATOM 2017 C C . ARG A 1 259 ? 16.746 2.486 -17.433 1.00 83.75 259 ARG A C 1
ATOM 2019 O O . ARG A 1 259 ? 16.638 2.563 -16.220 1.00 83.75 259 ARG A O 1
ATOM 2026 N N . MET A 1 260 ? 16.860 1.318 -18.044 1.00 83.75 260 MET A N 1
ATOM 2027 C CA . MET A 1 260 ? 16.853 0.053 -17.297 1.00 83.75 260 MET A CA 1
ATOM 2028 C C . MET A 1 260 ? 18.237 -0.257 -16.729 1.00 83.75 260 MET A C 1
ATOM 2030 O O . MET A 1 260 ? 19.243 0.000 -17.395 1.00 83.75 260 MET A O 1
ATOM 2034 N N . ALA A 1 261 ? 18.277 -0.835 -15.528 1.00 80.00 261 ALA A N 1
ATOM 2035 C CA . ALA A 1 261 ? 19.509 -1.261 -14.872 1.00 80.00 261 ALA A CA 1
ATOM 2036 C C . ALA A 1 261 ? 19.344 -2.598 -14.125 1.00 80.00 261 ALA A C 1
ATOM 2038 O O . ALA A 1 261 ? 18.279 -2.903 -13.595 1.00 80.00 261 ALA A O 1
ATOM 2039 N N . ASN A 1 262 ? 20.444 -3.343 -14.006 1.00 79.56 262 ASN A N 1
ATOM 2040 C CA . ASN A 1 262 ? 20.635 -4.483 -13.102 1.00 79.56 262 ASN A CA 1
ATOM 2041 C C . ASN A 1 262 ? 19.683 -5.684 -13.300 1.00 79.56 262 ASN A C 1
ATOM 2043 O O . ASN A 1 262 ? 19.255 -6.276 -12.311 1.00 79.56 262 ASN A O 1
ATOM 2047 N N . GLY A 1 263 ? 19.394 -6.085 -14.543 1.00 85.94 263 GLY A N 1
ATOM 2048 C CA . GLY A 1 263 ? 18.678 -7.343 -14.792 1.00 85.94 263 GLY A CA 1
ATOM 2049 C C . GLY A 1 263 ? 18.076 -7.492 -16.183 1.00 85.94 263 GLY A C 1
ATOM 2050 O O . GLY A 1 263 ? 18.509 -6.841 -17.133 1.00 85.94 263 GLY A O 1
ATOM 2051 N N . VAL A 1 264 ? 17.100 -8.390 -16.308 1.00 88.62 264 VAL A N 1
ATOM 2052 C CA . VAL A 1 264 ? 16.446 -8.746 -17.575 1.00 88.62 264 VAL A CA 1
ATOM 2053 C C . VAL A 1 264 ? 15.063 -8.111 -17.669 1.00 88.62 264 VAL A C 1
ATOM 2055 O O . VAL A 1 264 ? 14.202 -8.381 -16.840 1.00 88.62 264 VAL A O 1
ATOM 2058 N N . PHE A 1 265 ? 14.815 -7.318 -18.707 1.00 89.56 265 PHE A N 1
ATOM 2059 C CA . PHE A 1 265 ? 13.552 -6.610 -18.896 1.00 89.56 265 PHE A CA 1
ATOM 2060 C C . PHE A 1 265 ? 12.841 -7.029 -20.182 1.00 89.56 265 PHE A C 1
ATOM 2062 O O . PHE A 1 265 ? 13.453 -7.079 -21.244 1.00 89.56 265 PHE A O 1
ATOM 2069 N N . TYR A 1 266 ? 11.534 -7.254 -20.100 1.00 91.31 266 TYR A N 1
ATOM 2070 C CA . TYR A 1 266 ? 10.651 -7.508 -21.234 1.00 91.31 266 TYR A CA 1
ATOM 2071 C C . TYR A 1 266 ? 9.712 -6.318 -21.413 1.00 91.31 266 TYR A C 1
ATOM 2073 O O . TYR A 1 266 ? 8.922 -5.991 -20.528 1.00 91.31 266 TYR A O 1
ATOM 2081 N N . LEU A 1 267 ? 9.801 -5.653 -22.559 1.00 90.06 267 LEU A N 1
ATOM 2082 C CA . LEU A 1 267 ? 8.984 -4.502 -22.917 1.00 90.06 267 LEU A CA 1
ATOM 2083 C C . LEU A 1 267 ? 7.928 -4.959 -23.923 1.00 90.06 267 LEU A C 1
ATOM 2085 O O . LEU A 1 267 ? 8.261 -5.201 -25.076 1.00 90.06 267 LEU A O 1
ATOM 2089 N N . VAL A 1 268 ? 6.671 -5.082 -23.493 1.00 90.81 268 VAL A N 1
ATOM 2090 C CA . VAL A 1 268 ? 5.606 -5.738 -24.271 1.00 90.81 268 VAL A CA 1
ATOM 2091 C C . VAL A 1 268 ? 4.477 -4.768 -24.614 1.00 90.81 268 VAL A C 1
ATOM 2093 O O . VAL A 1 268 ? 3.835 -4.236 -23.716 1.00 90.81 268 VAL A O 1
ATOM 2096 N N . ASN A 1 269 ? 4.164 -4.566 -25.895 1.00 89.31 269 ASN A N 1
ATOM 2097 C CA . ASN A 1 269 ? 3.018 -3.743 -26.332 1.00 89.31 269 ASN A CA 1
ATOM 2098 C C . ASN A 1 269 ? 3.015 -2.296 -25.790 1.00 89.31 269 ASN A C 1
ATOM 2100 O O . ASN A 1 269 ? 1.965 -1.725 -25.500 1.00 89.31 269 ASN A O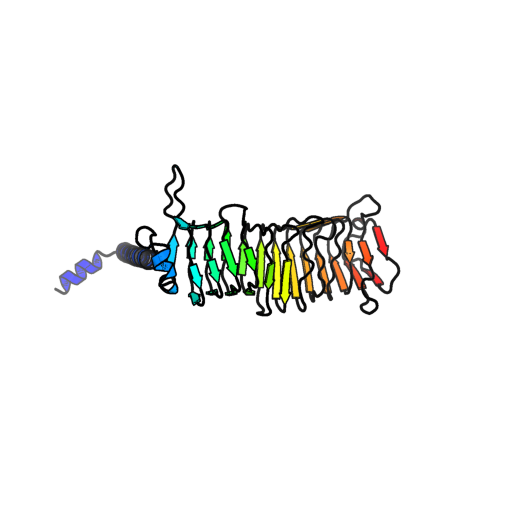 1
ATOM 2104 N N . ASN A 1 270 ? 4.189 -1.683 -25.646 1.00 87.50 270 ASN A N 1
ATOM 2105 C CA . ASN A 1 270 ? 4.296 -0.298 -25.186 1.00 87.50 270 ASN A CA 1
ATOM 2106 C C . ASN A 1 270 ? 4.196 0.705 -26.346 1.00 87.50 270 ASN A C 1
ATOM 2108 O O . ASN A 1 270 ? 4.472 0.386 -27.503 1.00 87.50 270 ASN A O 1
ATOM 2112 N N . THR A 1 271 ? 3.838 1.943 -26.013 1.00 86.25 271 THR A N 1
ATOM 2113 C CA . THR A 1 271 ? 3.911 3.099 -26.913 1.00 86.25 271 THR A CA 1
ATOM 2114 C C . THR A 1 271 ? 5.082 3.976 -26.499 1.00 86.25 271 THR A C 1
ATOM 2116 O O . THR A 1 271 ? 5.227 4.293 -25.321 1.00 86.25 271 THR A O 1
ATOM 2119 N N . TYR A 1 272 ? 5.908 4.396 -27.453 1.00 83.12 272 TYR A N 1
ATOM 2120 C CA . TYR A 1 272 ? 7.107 5.180 -27.171 1.00 83.12 272 TYR A CA 1
ATOM 2121 C C . TYR A 1 272 ? 6.943 6.609 -27.698 1.00 83.12 272 TYR A C 1
ATOM 2123 O O . TYR A 1 272 ? 6.486 6.818 -28.823 1.00 83.12 272 TYR A O 1
ATOM 2131 N N . GLY A 1 273 ? 7.296 7.605 -26.883 1.00 71.88 273 GLY A N 1
ATOM 2132 C CA . GLY A 1 273 ? 7.198 9.023 -27.240 1.00 71.88 273 GLY A CA 1
ATOM 2133 C C . GLY A 1 273 ? 8.046 9.408 -28.453 1.00 71.88 273 GLY A C 1
ATOM 2134 O O . GLY A 1 273 ? 9.060 8.769 -28.743 1.00 71.88 273 GLY A O 1
ATOM 2135 N N . GLN A 1 274 ? 7.635 10.461 -29.172 1.00 57.97 274 GLN A N 1
ATOM 2136 C CA . GLN A 1 274 ? 8.188 10.786 -30.496 1.00 57.97 274 GLN A CA 1
ATOM 2137 C C . GLN A 1 274 ? 9.288 11.864 -30.562 1.00 57.97 274 GLN A C 1
ATOM 2139 O O . GLN A 1 274 ? 9.898 11.975 -31.622 1.00 57.97 274 GLN A O 1
ATOM 2144 N N . LYS A 1 275 ? 9.614 12.661 -29.526 1.00 47.00 275 LYS A N 1
ATOM 2145 C CA . LYS A 1 275 ? 10.617 13.750 -29.684 1.00 47.00 275 LYS A CA 1
ATOM 2146 C C . LYS A 1 275 ? 11.405 14.111 -28.414 1.00 47.00 275 LYS A C 1
ATOM 2148 O O . LYS A 1 275 ? 10.828 14.259 -27.346 1.00 47.00 275 LYS A O 1
ATOM 2153 N N . GLY A 1 276 ? 12.717 14.341 -28.577 1.00 50.69 276 GLY A N 1
ATOM 2154 C CA . GLY A 1 276 ? 13.646 14.877 -27.562 1.00 50.69 276 GLY A CA 1
ATOM 2155 C C . GLY A 1 276 ? 14.823 13.943 -27.229 1.00 50.69 276 GLY A C 1
ATOM 2156 O O . GLY A 1 276 ? 14.737 12.738 -27.443 1.00 50.69 276 GLY A O 1
ATOM 2157 N N . LYS A 1 277 ? 15.938 14.472 -26.685 1.00 46.91 277 LYS A N 1
ATOM 2158 C CA . LYS A 1 277 ? 17.118 13.666 -26.270 1.00 46.91 277 LYS A CA 1
ATOM 2159 C C . LYS A 1 277 ? 16.777 12.565 -25.241 1.00 46.91 277 LYS A C 1
ATOM 2161 O O . LYS A 1 277 ? 17.521 11.596 -25.157 1.00 46.91 277 LYS A O 1
ATOM 2166 N N . ALA A 1 278 ? 15.656 12.712 -24.530 1.00 48.75 278 ALA A N 1
ATOM 2167 C CA . ALA A 1 278 ? 15.132 11.801 -23.512 1.00 48.75 278 ALA A CA 1
ATOM 2168 C C . ALA A 1 278 ? 14.049 10.822 -24.019 1.00 48.75 278 ALA A C 1
ATOM 2170 O O . ALA A 1 278 ? 13.691 9.886 -23.316 1.00 48.75 278 ALA A O 1
ATOM 2171 N N . ALA A 1 279 ? 13.528 10.990 -25.240 1.00 55.16 279 ALA A N 1
ATOM 2172 C CA . ALA A 1 279 ? 12.517 10.093 -25.799 1.00 55.16 279 ALA A CA 1
ATOM 2173 C C . ALA A 1 279 ? 13.195 8.836 -26.364 1.00 55.16 279 ALA A C 1
ATOM 2175 O O . ALA A 1 279 ? 13.533 8.765 -27.545 1.00 55.16 279 ALA A O 1
ATOM 2176 N N . GLY A 1 280 ? 13.473 7.867 -25.497 1.00 65.44 280 GLY A N 1
ATOM 2177 C CA . GLY A 1 280 ? 14.069 6.602 -25.902 1.00 65.44 280 GLY A CA 1
ATOM 2178 C C . GLY A 1 280 ? 14.152 5.587 -24.772 1.00 65.44 280 GLY A C 1
ATOM 2179 O O . GLY A 1 280 ? 13.913 5.893 -23.602 1.00 65.44 280 GLY A O 1
ATOM 2180 N N . ILE A 1 281 ? 14.491 4.363 -25.153 1.00 71.38 281 ILE A N 1
ATOM 2181 C CA . ILE A 1 281 ? 14.897 3.311 -24.225 1.00 71.38 281 ILE A CA 1
ATOM 2182 C C . ILE A 1 281 ? 16.418 3.363 -24.134 1.00 71.38 281 ILE A C 1
ATOM 2184 O O . ILE A 1 281 ? 17.090 3.400 -25.164 1.00 71.38 281 ILE A O 1
ATOM 2188 N N . SER A 1 282 ? 16.942 3.349 -22.918 1.00 71.12 282 SER A N 1
ATOM 2189 C CA . SER A 1 282 ? 18.365 3.284 -22.626 1.00 71.12 282 SER A CA 1
ATOM 2190 C C . SER A 1 282 ? 18.647 2.134 -21.668 1.00 71.12 282 SER A C 1
ATOM 2192 O O . SER A 1 282 ? 17.927 1.922 -20.692 1.00 71.12 282 SER A O 1
ATOM 2194 N N . ILE A 1 283 ? 19.720 1.397 -21.930 1.00 67.81 283 ILE A N 1
ATOM 2195 C CA . ILE A 1 283 ? 20.306 0.468 -20.961 1.00 67.81 283 ILE A CA 1
ATOM 2196 C C . ILE A 1 283 ? 21.431 1.218 -20.256 1.00 67.81 283 ILE A C 1
ATOM 2198 O O . ILE A 1 283 ? 22.296 1.775 -20.929 1.00 67.81 283 ILE A O 1
ATOM 2202 N N . VAL A 1 284 ? 21.402 1.261 -18.922 1.00 66.38 284 VAL A N 1
ATOM 2203 C CA . VAL A 1 284 ? 22.383 1.993 -18.114 1.00 66.38 284 VAL A CA 1
ATOM 2204 C C . VAL A 1 284 ? 23.109 1.028 -17.186 1.00 66.38 284 VAL A C 1
ATOM 2206 O O . VAL A 1 284 ? 22.489 0.253 -16.458 1.00 66.38 284 VAL A O 1
ATOM 2209 N N . LYS A 1 285 ? 24.442 1.108 -17.167 1.00 62.00 285 LYS A N 1
ATOM 2210 C CA . LYS A 1 285 ? 25.271 0.375 -16.210 1.00 62.00 285 LYS A CA 1
ATOM 2211 C C . LYS A 1 285 ? 25.239 1.074 -14.851 1.00 62.00 285 LYS A C 1
ATOM 2213 O O . LYS A 1 285 ? 25.690 2.211 -14.741 1.00 62.00 285 LYS A O 1
ATOM 2218 N N . ARG A 1 286 ? 24.739 0.400 -13.810 1.00 59.12 286 ARG A N 1
ATOM 2219 C CA . ARG A 1 286 ? 24.729 0.937 -12.432 1.00 59.12 286 ARG A CA 1
ATOM 2220 C C . ARG A 1 286 ? 25.650 0.185 -11.469 1.00 59.12 286 ARG A C 1
ATOM 2222 O O . ARG A 1 286 ? 26.101 0.775 -10.495 1.00 59.12 286 ARG A O 1
ATOM 2229 N N . SER A 1 287 ? 25.954 -1.080 -11.757 1.00 57.03 287 SER A N 1
ATOM 2230 C CA . SER A 1 287 ? 26.932 -1.908 -11.041 1.00 57.03 287 SER A CA 1
ATOM 2231 C C . SER A 1 287 ? 27.821 -2.651 -12.045 1.00 57.03 287 SER A C 1
ATOM 2233 O O . SER A 1 287 ? 27.399 -2.904 -13.175 1.00 57.03 287 SER A O 1
ATOM 2235 N N . LEU A 1 288 ? 29.067 -2.962 -11.672 1.00 52.66 288 LEU A N 1
ATOM 2236 C CA . LEU A 1 288 ? 30.031 -3.643 -12.546 1.00 52.66 288 LEU A CA 1
ATOM 2237 C C . LEU A 1 288 ? 29.654 -5.099 -12.857 1.00 52.66 288 LEU A C 1
ATOM 2239 O O . LEU A 1 288 ? 30.052 -5.582 -13.917 1.00 52.66 288 LEU A O 1
ATOM 2243 N N . ASP A 1 289 ? 28.819 -5.719 -12.018 1.00 61.41 289 ASP A N 1
ATOM 2244 C CA . ASP A 1 289 ? 28.729 -7.182 -11.931 1.00 61.41 289 ASP A CA 1
ATOM 2245 C C . ASP A 1 289 ? 27.399 -7.789 -12.411 1.00 61.41 289 ASP A C 1
ATOM 2247 O O . ASP A 1 289 ? 27.277 -9.010 -12.478 1.00 61.41 289 ASP A O 1
ATOM 2251 N N . VAL A 1 290 ? 26.395 -6.974 -12.765 1.00 67.75 290 VAL A N 1
ATOM 2252 C CA . VAL A 1 290 ? 25.093 -7.480 -13.244 1.00 67.75 290 VAL A CA 1
ATOM 2253 C C . VAL A 1 290 ? 24.830 -6.991 -14.669 1.00 67.75 290 VAL A C 1
ATOM 2255 O O . VAL A 1 290 ? 24.546 -5.803 -14.862 1.00 67.75 290 VAL A O 1
ATOM 2258 N N . PRO A 1 291 ? 24.907 -7.871 -15.686 1.00 73.00 291 PRO A N 1
ATOM 2259 C CA . PRO A 1 291 ? 24.586 -7.483 -17.049 1.00 73.00 291 PRO A CA 1
ATOM 2260 C C . PRO A 1 291 ? 23.102 -7.124 -17.141 1.00 73.00 291 PRO A C 1
ATOM 2262 O O . PRO A 1 291 ? 22.241 -7.790 -16.566 1.00 73.00 291 PRO A O 1
ATOM 2265 N N . THR A 1 292 ? 22.802 -6.053 -17.871 1.00 79.69 292 THR A N 1
ATOM 2266 C CA . THR A 1 292 ? 21.419 -5.631 -18.111 1.00 79.69 292 THR A CA 1
ATOM 2267 C C . THR A 1 292 ? 21.001 -6.043 -19.513 1.00 79.69 292 THR A C 1
ATOM 2269 O O . THR A 1 292 ? 21.680 -5.711 -20.485 1.00 79.69 292 THR A O 1
ATOM 2272 N N . HIS A 1 293 ? 19.884 -6.755 -19.606 1.00 82.75 293 HIS A N 1
ATOM 2273 C CA . HIS A 1 293 ? 19.308 -7.222 -20.856 1.00 82.75 293 HIS A CA 1
ATOM 2274 C C . HIS A 1 293 ? 17.919 -6.632 -21.040 1.00 82.75 293 HIS A C 1
ATOM 2276 O O . HIS A 1 293 ? 17.149 -6.559 -20.085 1.00 82.75 293 HIS A O 1
ATOM 2282 N N . ALA A 1 294 ? 17.580 -6.243 -22.263 1.00 83.00 294 ALA A N 1
ATOM 2283 C CA . ALA A 1 294 ? 16.228 -5.810 -22.586 1.00 83.00 294 ALA A CA 1
ATOM 2284 C C . ALA A 1 294 ? 15.734 -6.475 -23.868 1.00 83.00 294 ALA A C 1
ATOM 2286 O O . ALA A 1 294 ? 16.455 -6.508 -24.863 1.00 83.00 294 ALA A O 1
ATOM 2287 N N . TYR A 1 295 ? 14.500 -6.965 -23.818 1.00 84.56 295 TYR A N 1
ATOM 2288 C CA . TYR A 1 295 ? 13.768 -7.593 -24.907 1.00 84.56 295 TYR A CA 1
ATOM 2289 C C . TYR A 1 295 ? 12.564 -6.725 -25.243 1.00 84.56 295 TYR A C 1
ATOM 2291 O O . TYR A 1 295 ? 11.663 -6.570 -24.420 1.00 84.56 295 TYR A O 1
ATOM 2299 N N . ILE A 1 296 ? 12.542 -6.141 -26.437 1.00 83.44 296 ILE A N 1
ATOM 2300 C CA . ILE A 1 296 ? 11.382 -5.380 -26.916 1.00 83.44 296 ILE A CA 1
ATOM 2301 C C . ILE A 1 296 ? 10.520 -6.311 -27.761 1.00 83.44 296 ILE A C 1
ATOM 2303 O O . ILE A 1 296 ? 11.006 -6.828 -28.763 1.00 83.44 296 ILE A O 1
ATOM 2307 N N . LEU A 1 297 ? 9.271 -6.509 -27.336 1.00 81.50 297 LEU A N 1
ATOM 2308 C CA . LEU A 1 297 ? 8.267 -7.377 -27.948 1.00 81.50 297 LEU A CA 1
ATOM 2309 C C . LEU A 1 297 ? 7.060 -6.525 -28.368 1.00 81.50 297 LEU A C 1
ATOM 2311 O O . LEU A 1 297 ? 6.311 -6.019 -27.527 1.00 81.50 297 LEU A O 1
ATOM 2315 N N . GLY A 1 298 ? 6.861 -6.337 -29.670 1.00 71.69 298 GLY A N 1
ATOM 2316 C CA . GLY A 1 298 ? 5.716 -5.586 -30.185 1.00 71.69 298 GLY A CA 1
ATOM 2317 C C . GLY A 1 298 ? 5.929 -5.029 -31.588 1.00 71.69 298 GLY A C 1
ATOM 2318 O O . GLY A 1 298 ? 6.848 -5.429 -32.296 1.00 71.69 298 GLY A O 1
ATOM 2319 N N . ASP A 1 299 ? 5.061 -4.093 -31.972 1.00 69.00 299 ASP A N 1
ATOM 2320 C CA . ASP A 1 299 ? 5.057 -3.471 -33.299 1.00 69.00 299 ASP A CA 1
ATOM 2321 C C . ASP A 1 299 ? 6.318 -2.607 -33.533 1.00 69.00 299 ASP A C 1
ATOM 2323 O O . ASP A 1 299 ? 6.534 -1.634 -32.793 1.00 69.00 299 ASP A O 1
ATOM 2327 N N . PRO A 1 300 ? 7.129 -2.903 -34.568 1.00 63.00 300 PRO A N 1
ATOM 2328 C CA . PRO A 1 300 ? 8.341 -2.150 -34.890 1.00 63.00 300 PRO A CA 1
ATOM 2329 C C . PRO A 1 300 ? 8.112 -0.676 -35.171 1.00 63.00 300 PRO A C 1
ATOM 2331 O O . PRO A 1 300 ? 8.981 0.142 -34.873 1.00 63.00 300 PRO A O 1
ATOM 2334 N N . ASN A 1 301 ? 6.932 -0.307 -35.659 1.00 65.06 301 ASN A N 1
ATOM 2335 C CA . ASN A 1 301 ? 6.631 1.078 -36.003 1.00 65.06 301 ASN A CA 1
ATOM 2336 C C . ASN A 1 301 ? 6.397 1.961 -34.772 1.00 65.06 301 ASN A C 1
ATOM 2338 O O . ASN A 1 301 ? 6.316 3.183 -34.892 1.00 65.06 301 ASN A O 1
ATOM 2342 N N . LYS A 1 302 ? 6.277 1.363 -33.580 1.00 68.75 302 LYS A N 1
ATOM 2343 C CA . LYS A 1 302 ? 6.044 2.098 -32.332 1.00 68.75 302 LYS A CA 1
ATOM 2344 C C . LYS A 1 302 ? 7.335 2.480 -31.614 1.00 68.75 302 LYS A C 1
ATOM 2346 O O . LYS A 1 302 ? 7.287 3.355 -30.753 1.00 68.75 302 LYS A O 1
ATOM 2351 N N . VAL A 1 303 ? 8.475 1.862 -31.940 1.00 66.12 303 VAL A N 1
ATOM 2352 C CA . VAL A 1 303 ? 9.763 2.104 -31.266 1.00 66.12 303 VAL A CA 1
ATOM 2353 C C . VAL A 1 303 ? 10.556 3.169 -32.026 1.00 66.12 303 VAL A C 1
ATOM 2355 O O . VAL A 1 303 ? 11.222 2.877 -33.012 1.00 66.12 303 VAL A O 1
ATOM 2358 N N . ASN A 1 304 ? 10.526 4.416 -31.549 1.00 63.53 304 ASN A N 1
ATOM 2359 C CA . ASN A 1 304 ? 11.159 5.528 -32.278 1.00 63.53 304 ASN A CA 1
ATOM 2360 C C . ASN A 1 304 ? 12.683 5.608 -32.099 1.00 63.53 304 ASN A C 1
ATOM 2362 O O . ASN A 1 304 ? 13.386 6.087 -32.986 1.00 63.53 304 ASN A O 1
ATOM 2366 N N . ARG A 1 305 ? 13.204 5.214 -30.928 1.00 66.56 305 ARG A N 1
ATOM 2367 C CA . ARG A 1 305 ? 14.632 5.329 -30.606 1.00 66.56 305 ARG A CA 1
ATOM 2368 C C . ARG A 1 305 ? 15.039 4.377 -29.489 1.00 66.56 305 ARG A C 1
ATOM 2370 O O . ARG A 1 305 ? 14.454 4.397 -28.404 1.00 66.56 305 ARG A O 1
ATOM 2377 N N . VAL A 1 306 ? 16.111 3.627 -29.727 1.00 65.44 306 VAL A N 1
ATOM 2378 C CA . VAL A 1 306 ? 16.806 2.868 -28.687 1.00 65.44 306 VAL A CA 1
ATOM 2379 C C . VAL A 1 306 ? 18.264 3.302 -28.643 1.00 65.44 306 VAL A C 1
ATOM 2381 O O . VAL A 1 306 ? 18.931 3.337 -29.672 1.00 65.44 306 VAL A O 1
ATOM 2384 N N . ASN A 1 307 ? 18.743 3.665 -27.458 1.00 66.44 307 ASN A N 1
ATOM 2385 C CA . ASN A 1 307 ? 20.145 3.960 -27.206 1.00 66.44 307 ASN A CA 1
ATOM 2386 C C . ASN A 1 307 ? 20.707 2.875 -26.277 1.00 66.44 307 ASN A C 1
ATOM 2388 O O . ASN A 1 307 ? 20.028 2.406 -25.368 1.00 66.44 307 ASN A O 1
ATOM 2392 N N . MET A 1 308 ? 21.963 2.492 -26.466 1.00 61.12 308 MET A N 1
ATOM 2393 C CA . MET A 1 308 ? 22.697 1.719 -25.466 1.00 61.12 308 MET A CA 1
ATOM 2394 C C . MET A 1 308 ? 23.810 2.607 -24.932 1.00 61.12 308 MET A C 1
ATOM 2396 O O . MET A 1 308 ? 24.687 2.993 -25.704 1.00 61.12 308 MET A O 1
ATOM 2400 N N . ASP A 1 309 ? 23.775 2.936 -23.638 1.00 59.72 309 ASP A N 1
ATOM 2401 C CA . ASP A 1 309 ? 24.933 3.555 -22.999 1.00 59.72 309 ASP A CA 1
ATOM 2402 C C . ASP A 1 309 ? 25.953 2.455 -22.687 1.00 59.72 309 ASP A C 1
ATOM 2404 O O . ASP A 1 309 ? 25.649 1.407 -22.113 1.00 59.72 309 ASP A O 1
ATOM 2408 N N . ILE A 1 310 ? 27.167 2.674 -23.179 1.00 49.12 310 ILE A N 1
ATOM 2409 C CA . ILE A 1 310 ? 28.222 1.679 -23.355 1.00 49.12 310 ILE A CA 1
ATOM 2410 C C . ILE A 1 310 ? 28.666 1.158 -21.980 1.00 49.12 310 ILE A C 1
ATOM 2412 O O . ILE A 1 310 ? 29.264 1.891 -21.195 1.00 49.12 310 ILE A O 1
ATOM 2416 N N . GLY A 1 311 ? 28.375 -0.113 -21.671 1.00 52.38 311 GLY A N 1
ATOM 2417 C CA . GLY A 1 311 ? 28.748 -0.686 -20.376 1.00 52.38 311 GLY A CA 1
ATOM 2418 C C . GLY A 1 311 ? 28.174 -2.067 -20.042 1.00 52.38 311 GLY A C 1
ATOM 2419 O O . GLY A 1 311 ? 27.569 -2.227 -18.990 1.00 52.38 311 GLY A O 1
ATOM 2420 N N . GLY A 1 312 ? 28.392 -3.084 -20.882 1.00 56.47 312 GLY A N 1
ATOM 2421 C CA . GLY A 1 312 ? 28.225 -4.496 -20.483 1.00 56.47 312 GLY A CA 1
ATOM 2422 C C . GLY A 1 312 ? 26.794 -5.057 -20.432 1.00 56.47 312 GLY A C 1
ATOM 2423 O O . GLY A 1 312 ? 26.585 -6.102 -19.825 1.00 56.47 312 GLY A O 1
ATOM 2424 N N . GLY A 1 313 ? 25.818 -4.390 -21.053 1.00 59.78 313 GLY A N 1
ATOM 2425 C CA . GLY A 1 313 ? 24.476 -4.934 -21.297 1.00 59.78 313 GLY A CA 1
ATOM 2426 C C . GLY A 1 313 ? 24.259 -5.307 -22.766 1.00 59.78 313 GLY A C 1
ATOM 2427 O O . GLY A 1 313 ? 25.005 -4.848 -23.632 1.00 59.78 313 GLY A O 1
ATOM 2428 N N . GLN A 1 314 ? 23.239 -6.118 -23.053 1.00 63.34 314 GLN A N 1
ATOM 2429 C CA . GLN A 1 314 ? 22.828 -6.431 -24.427 1.00 63.34 314 GLN A CA 1
ATOM 2430 C C . GLN A 1 314 ? 21.360 -6.050 -24.635 1.00 63.34 314 GLN A C 1
ATOM 2432 O O . GLN A 1 314 ? 20.501 -6.314 -23.795 1.00 63.34 314 GLN A O 1
ATOM 2437 N N . LEU A 1 315 ? 21.066 -5.432 -25.773 1.00 65.94 315 LEU A N 1
ATOM 2438 C CA . LEU A 1 315 ? 19.706 -5.153 -26.210 1.00 65.94 315 LEU A CA 1
ATOM 2439 C C . LEU A 1 315 ? 19.322 -6.150 -27.297 1.00 65.94 315 LEU A C 1
ATOM 2441 O O . LEU A 1 315 ? 19.983 -6.224 -28.332 1.00 65.94 315 LEU A O 1
ATOM 2445 N N . PHE A 1 316 ? 18.209 -6.839 -27.091 1.00 64.06 316 PHE A N 1
ATOM 2446 C CA . PHE A 1 316 ? 17.599 -7.700 -28.087 1.00 64.06 316 PHE A CA 1
ATOM 2447 C C . PHE A 1 316 ? 16.260 -7.109 -28.506 1.00 64.06 316 PHE A C 1
ATOM 2449 O O . PHE A 1 316 ? 15.401 -6.786 -27.684 1.00 64.06 316 PHE A O 1
ATOM 2456 N N . ILE A 1 317 ? 16.069 -6.967 -29.809 1.00 65.81 317 ILE A N 1
ATOM 2457 C CA . ILE A 1 317 ? 14.790 -6.548 -30.367 1.00 65.81 317 ILE A CA 1
ATOM 2458 C C . ILE A 1 317 ? 14.209 -7.773 -31.061 1.00 65.81 317 ILE A C 1
ATOM 2460 O O . ILE A 1 317 ? 14.771 -8.241 -32.050 1.00 65.81 317 ILE A O 1
ATOM 2464 N N . ILE A 1 318 ? 13.143 -8.335 -30.487 1.00 62.91 318 ILE A N 1
ATOM 2465 C CA . ILE A 1 318 ? 12.500 -9.547 -30.995 1.00 62.91 318 ILE A CA 1
ATOM 2466 C C . ILE A 1 318 ? 11.129 -9.147 -31.521 1.00 62.91 318 ILE A C 1
ATOM 2468 O O . ILE A 1 318 ? 10.209 -8.825 -30.771 1.00 62.91 318 ILE A O 1
ATOM 2472 N N . TRP A 1 319 ? 11.003 -9.174 -32.840 1.00 59.25 319 TRP A N 1
ATOM 2473 C CA . TRP A 1 319 ? 9.760 -8.865 -33.523 1.00 59.25 319 TRP A CA 1
ATOM 2474 C C . TRP A 1 319 ? 8.867 -10.103 -33.533 1.00 59.25 319 TRP A C 1
ATOM 2476 O O . TRP A 1 319 ? 9.261 -11.149 -34.046 1.00 59.25 319 TRP A O 1
ATOM 2486 N N . ILE A 1 320 ? 7.675 -9.984 -32.952 1.00 54.41 320 ILE A N 1
ATOM 2487 C CA . ILE A 1 320 ? 6.627 -10.999 -33.067 1.00 54.41 320 ILE A CA 1
ATOM 2488 C C . ILE A 1 320 ? 5.679 -10.484 -34.150 1.00 54.41 320 ILE A C 1
ATOM 2490 O O . ILE A 1 320 ? 4.968 -9.505 -33.919 1.00 54.41 320 ILE A O 1
ATOM 2494 N N . CYS A 1 321 ? 5.774 -11.071 -35.346 1.00 47.00 321 CYS A N 1
ATOM 2495 C CA . CYS A 1 321 ? 4.856 -10.826 -36.459 1.00 47.00 321 CYS A CA 1
ATOM 2496 C C . CYS A 1 321 ? 3.515 -11.524 -36.230 1.00 47.00 321 CYS A C 1
ATOM 2498 O O . CYS A 1 321 ? 3.533 -12.665 -35.713 1.00 47.00 321 CYS A O 1
#

Sequence (321 aa):
MKELLAKIYQKLTLNNIMIFFLISLFGVYMIYTHATTISLKDITPEQLSANPELLNGKTLKGSVSYRNGVLVYFKDLHIENITLKDVTFEDVILDAASFKNVIFDNCTFSGFHVEDSIFERVWFNGGIMKPSVNNFKTRVEGCRLKDVFFDGTHFNGAKLAVGGGGGIIKFKNTKRDKTSHFGTRNSHLILENIQSDANSSWDNIGEPLSLHIKNSKFTNGGIIGGGVDSLYIENSELSDVVPAAKQGVITNCIINGLRMANGVFYLVNNTYGQKGKAAGISIVKRSLDVPTHAYILGDPNKVNRVNMDIGGGQLFIIWIC

Nearest PDB structures (foldseek):
  8uo9-assembly1_A  TM=5.470E-01  e=1.243E+00  Homo sapiens
  8uoa-assembly1_A  TM=5.748E-01  e=1.438E+00  Homo sapiens
  5moy-assembly1_B  TM=6.0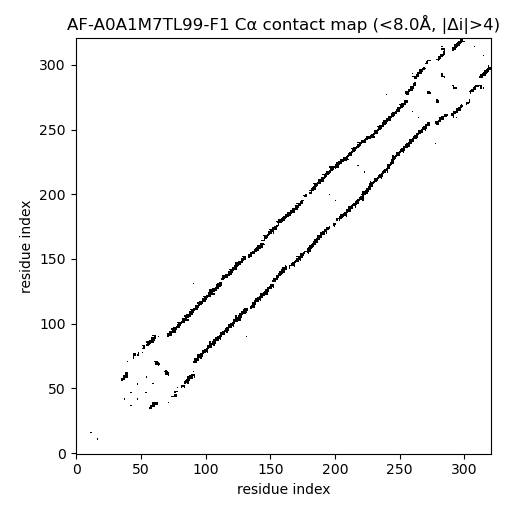56E-01  e=2.229E+00  Homo sapiens
  8yf1-assembly1_B  TM=4.683E-01  e=7.900E+00  Homo sapiens
  8jle-assembly1_A  TM=2.248E-01  e=6.601E-01  Homo sapiens

Radius of gyration: 26.39 Å; Cα contacts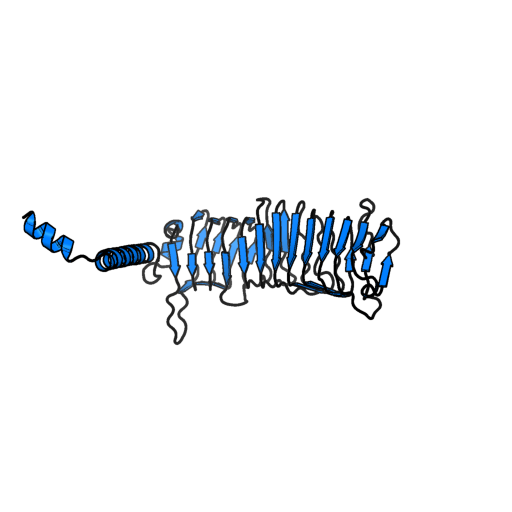 (8 Å, |Δi|>4): 930; chains: 1; bounding box: 87×52×67 Å

Organism: NCBI:txid1121455

Mean predicted aligned error: 12.04 Å

Secondary structure (DSSP, 8-state):
-HHHHHHHHHH--HHHHHHHHHHHHHHHHHHHHHHHEEETTS--HHHHHH-GGGGTT-EEE----TTT---EEEES-EEES-EEES-EEESEEEES-EEES-EEES-EEEEEEEEEEEEES-EEES-EEEESSS-BEEEEES-EEESEEEES-EESS-EEEE-S--SEEEEES-EE-SS-EEEESSEEEEEES-EE-TT------PSSEEEEEES-EEETT----TTEEEEEEES-EEEEE--B-SEEEEES-EEEEEEEBSSEEEEES-EE--SSTTSSEEE---SSS---EEEEES-GGG---EEE-SSS-EEEEE---